Protein AF-A0A200QVC8-F1 (afdb_monomer_lite)

InterPro domains:
  IPR026057 Trichome birefringence-like, C-terminal domain [PF13839] (51-238)
  IPR029962 Trichome birefringence-like family [PTHR32285] (51-236)

Organism: Macleaya cordata (NCBI:txid56857)

Foldseek 3Di:
DDDDDDDPPPDDDDDDPDDPDDDDWDWDDDDDDDDDDDDWGWTDTPNDTHTDDLVVVLQVQFLFEAEEEAAVVSVVVLVVNVVSNCVVDPDNVQWDWPVNDDDDSPDQKTWIANRVRRYIRIYGHDQLQFDKAQAPPPDDPLQRIEGELQGGDPCLLVQFRGQEYEYEYDPCLDCVNAVVVNYFYDYPNDTDPPDHSVNSSVSSVVNVVVSCVVRYDPVRHHYYYDDDDDDDPDPPPPPPPDDDPDDPPPDPDDDDPDPPPPPDPPDDDD

Radius of gyration: 21.1 Å; chains: 1; bounding box: 51×52×63 Å

Secondary structure (DSSP, 8-state):
-PPPPPPTT-S--------SSS-----B------SSS----EEEETTEEEEP-HHHHHHHTTT-EEEEEESHHHHHHHHHHHHHHHTT-S-GGGEEETT-----TT-SEEEEEEGGGTEEEEEEE-TTSEEEEPPPTT--TT--EEEEEEEE-GGGGGTTT-SEEEEE--TT-SGGGTGGGTEEEEETTEEETT--HHHHHHHHHHHHHHHHHHHS-TTT-EEEEEPPPP---S--------S--S-TTSSSS-S----S-SSSS-----

pLDDT: mean 70.01, std 28.14, range [20.59, 98.06]

Sequence (270 aa):
MKVIYLDPTMKIARFSIVDFDVIKTVVEIMIISSGGGNRTVVIFQGGVWLRFNASELLERSRNGRIVFAGDSIGRNQWESLICMLAMAVSNQSTIYEENGNPITKHKGYLSIRFHDYNLTVEYYRVPFLVIVDRPPQNSSDQIRSTIRVDQLHWRSKQWSGADILIFNAGHWWNQDKTVKMGYYFQEGGVVNMTMNVMEAFWRSLQTWRSWVIQNTDPENSYIFFRSYSPVHFRQVKLDIKSPLWSVVHNCWRTDYCEFPQTRFLKQIPP

Structure (mmCIF, N/CA/C/O backbone):
data_AF-A0A200QVC8-F1
#
_entry.id   AF-A0A200QVC8-F1
#
loop_
_atom_site.group_PDB
_atom_site.id
_atom_site.type_symbol
_atom_site.label_atom_id
_atom_site.label_alt_id
_atom_site.label_comp_id
_atom_site.label_asym_id
_atom_site.label_entity_id
_atom_site.label_seq_id
_atom_site.pdbx_PDB_ins_code
_atom_site.Cartn_x
_atom_site.Cartn_y
_atom_site.Cartn_z
_atom_site.occupancy
_atom_site.B_iso_or_equiv
_atom_site.auth_seq_id
_atom_site.auth_comp_id
_atom_site.auth_asym_id
_atom_site.auth_atom_id
_atom_site.pdbx_PDB_model_num
ATOM 1 N N . MET A 1 1 ? -19.088 5.461 -12.711 1.00 30.78 1 MET A N 1
ATOM 2 C CA . MET A 1 1 ? -17.817 5.581 -11.960 1.00 30.78 1 MET A CA 1
ATOM 3 C C . MET A 1 1 ? -16.912 6.618 -12.630 1.00 30.78 1 MET A C 1
ATOM 5 O O . MET A 1 1 ? -16.345 6.344 -13.684 1.00 30.78 1 MET A O 1
ATOM 9 N N . LYS A 1 2 ? -16.836 7.840 -12.084 1.00 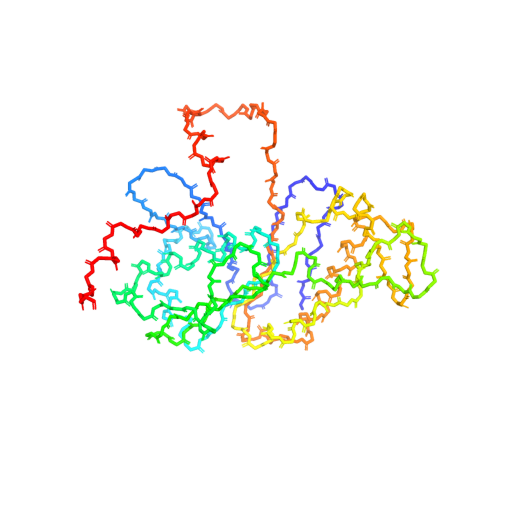20.59 2 LYS A N 1
ATOM 10 C CA . LYS A 1 2 ? -15.976 8.915 -12.610 1.00 20.59 2 LYS A CA 1
ATOM 11 C C . LYS A 1 2 ? -14.558 8.749 -12.066 1.00 20.59 2 LYS A C 1
ATOM 13 O O . LYS A 1 2 ? -14.351 8.752 -10.860 1.00 20.59 2 LYS A O 1
ATOM 18 N N . VAL A 1 3 ? -13.588 8.605 -12.964 1.00 25.64 3 VAL A N 1
ATOM 19 C CA . VAL A 1 3 ? -12.160 8.591 -12.632 1.00 25.64 3 VAL A CA 1
ATOM 20 C C . VAL A 1 3 ? -11.568 9.935 -13.012 1.00 25.64 3 VAL A C 1
ATOM 22 O O . VAL A 1 3 ? -11.663 10.356 -14.163 1.00 25.64 3 VAL A O 1
ATOM 25 N N . ILE A 1 4 ? -10.991 10.613 -12.026 1.00 26.12 4 ILE A N 1
ATOM 26 C CA . ILE A 1 4 ? -10.361 11.921 -12.184 1.00 26.12 4 ILE A CA 1
ATOM 27 C C . ILE A 1 4 ? -8.928 11.698 -12.669 1.00 26.12 4 ILE A C 1
ATOM 29 O O . ILE A 1 4 ? -8.159 10.975 -12.036 1.00 26.12 4 ILE A O 1
ATOM 33 N N . TYR A 1 5 ? -8.578 12.317 -13.793 1.00 26.77 5 TYR A N 1
ATOM 34 C CA . TYR A 1 5 ? -7.212 12.382 -14.306 1.00 26.77 5 TYR A CA 1
ATOM 35 C C . TYR A 1 5 ? -6.498 13.610 -13.726 1.00 26.77 5 TYR A C 1
ATOM 37 O O . TYR A 1 5 ? -7.096 14.679 -13.618 1.00 26.77 5 TYR A O 1
ATOM 45 N N . LEU A 1 6 ? -5.221 13.456 -13.365 1.00 30.12 6 LEU A N 1
ATOM 46 C CA . LEU A 1 6 ? -4.338 14.567 -13.006 1.00 30.12 6 LEU A CA 1
ATOM 47 C C . LEU A 1 6 ? -3.613 15.114 -14.243 1.00 30.12 6 LEU A C 1
ATOM 49 O O . LEU A 1 6 ? -3.198 14.360 -15.123 1.00 30.12 6 LEU A O 1
ATOM 53 N N . ASP A 1 7 ? -3.455 16.435 -14.237 1.00 26.41 7 ASP A N 1
ATOM 54 C CA . ASP A 1 7 ? -2.688 17.274 -15.160 1.00 26.41 7 ASP A CA 1
ATOM 55 C C . ASP A 1 7 ? -1.202 16.839 -15.252 1.00 26.41 7 ASP A C 1
ATOM 57 O O . ASP A 1 7 ? -0.559 16.636 -14.213 1.00 26.41 7 ASP A O 1
ATOM 61 N N . PRO A 1 8 ? -0.624 16.725 -16.466 1.00 29.83 8 PRO A N 1
ATOM 62 C CA . PRO A 1 8 ? 0.770 16.331 -16.688 1.00 29.83 8 PRO A CA 1
ATOM 63 C C . PRO A 1 8 ? 1.844 17.307 -16.159 1.00 29.83 8 PRO A C 1
ATOM 65 O O . PRO A 1 8 ? 3.030 17.009 -16.279 1.00 29.83 8 PRO A O 1
ATOM 68 N N . THR A 1 9 ? 1.493 18.448 -15.553 1.00 29.73 9 THR A N 1
ATOM 69 C CA . THR A 1 9 ? 2.469 19.481 -15.143 1.00 29.73 9 THR A CA 1
ATOM 70 C C . THR A 1 9 ? 2.774 19.576 -13.638 1.00 29.73 9 THR A C 1
ATOM 72 O O . THR A 1 9 ? 3.598 20.402 -13.240 1.00 29.73 9 THR A O 1
ATOM 75 N N . MET A 1 10 ? 2.201 18.710 -12.784 1.00 32.41 10 MET A N 1
ATOM 76 C CA . MET A 1 10 ? 2.520 18.596 -11.338 1.00 32.41 10 MET A CA 1
ATOM 77 C C . MET A 1 10 ? 2.563 19.929 -10.549 1.00 32.41 10 MET A C 1
ATOM 79 O O . MET A 1 10 ? 3.315 20.069 -9.581 1.00 32.41 10 MET A O 1
ATOM 83 N N . LYS A 1 11 ? 1.740 20.922 -10.899 1.00 26.86 11 LYS A N 1
ATOM 84 C CA . LYS A 1 11 ? 1.596 22.159 -10.117 1.00 26.86 11 LYS A CA 1
ATOM 85 C C . LYS A 1 11 ? 0.151 22.278 -9.640 1.00 26.86 11 LYS A C 1
ATOM 87 O O . LYS A 1 11 ? -0.703 22.738 -10.376 1.00 26.86 11 LYS A O 1
ATOM 92 N N . ILE A 1 12 ? -0.073 21.892 -8.379 1.00 25.11 12 ILE A N 1
ATOM 93 C CA . ILE A 1 12 ? -1.356 21.892 -7.644 1.00 25.11 12 ILE A CA 1
ATOM 94 C C . ILE A 1 12 ? -2.229 20.663 -7.953 1.00 25.11 12 ILE A C 1
ATOM 96 O O . ILE A 1 12 ? -2.851 20.558 -9.001 1.00 25.11 12 ILE A O 1
ATOM 100 N N . ALA A 1 13 ? -2.325 19.744 -6.987 1.00 25.91 13 ALA A N 1
ATOM 101 C CA . ALA A 1 13 ? -3.307 18.665 -7.006 1.00 25.91 13 ALA A CA 1
ATOM 102 C C . ALA A 1 13 ? -4.489 19.056 -6.107 1.00 25.91 13 ALA A C 1
ATOM 104 O O . ALA A 1 13 ? -4.372 19.050 -4.882 1.00 25.91 13 ALA A O 1
ATOM 105 N N . ARG A 1 14 ? -5.617 19.428 -6.720 1.00 24.17 14 ARG A N 1
ATOM 106 C CA . ARG A 1 14 ? -6.930 19.404 -6.065 1.00 24.17 14 ARG A CA 1
ATOM 107 C C . ARG A 1 14 ? -7.570 18.052 -6.364 1.00 24.17 14 ARG A C 1
ATOM 109 O O . ARG A 1 14 ? -7.571 17.630 -7.517 1.00 24.17 14 ARG A O 1
ATOM 116 N N . PHE A 1 15 ? -8.117 17.396 -5.348 1.00 30.14 15 PHE A N 1
ATOM 117 C CA . PHE A 1 15 ? -8.932 16.196 -5.520 1.00 30.14 15 PHE A CA 1
ATOM 118 C C . PHE A 1 15 ? -10.357 16.540 -5.111 1.00 30.14 15 PHE A C 1
ATOM 120 O O . PHE A 1 15 ? -10.577 17.022 -4.008 1.00 30.14 15 PHE A O 1
ATOM 127 N N . SER A 1 16 ? -11.315 16.308 -6.001 1.00 23.30 16 SER A N 1
ATOM 128 C CA . SER A 1 16 ? -12.740 16.422 -5.700 1.00 23.30 16 SER A CA 1
ATOM 129 C C . SER A 1 16 ? -13.445 15.249 -6.355 1.00 23.30 16 SER A C 1
ATOM 131 O O . SER A 1 16 ? -13.579 15.230 -7.574 1.00 23.30 16 SER A O 1
ATOM 133 N N . ILE A 1 17 ? -13.890 14.270 -5.569 1.00 25.72 17 ILE A N 1
ATOM 134 C CA . ILE A 1 17 ? -14.847 13.271 -6.053 1.00 25.72 17 ILE A CA 1
ATOM 135 C C . ILE A 1 17 ? -16.210 13.964 -6.055 1.00 25.72 17 ILE A C 1
ATOM 137 O O . ILE A 1 17 ? -16.779 14.198 -4.996 1.00 25.72 17 ILE A O 1
ATOM 141 N N . VAL A 1 18 ? -16.704 14.345 -7.233 1.00 22.61 18 VAL A N 1
ATOM 142 C CA . VAL A 1 18 ? -18.089 14.801 -7.410 1.00 22.61 18 VAL A CA 1
ATOM 143 C C . VAL A 1 18 ? -18.841 13.704 -8.149 1.00 22.61 18 VAL A C 1
ATOM 145 O O . VAL A 1 18 ? -18.648 13.528 -9.358 1.00 22.61 18 VAL A O 1
ATOM 148 N N . ASP A 1 19 ? -19.691 12.973 -7.430 1.00 23.94 19 ASP A N 1
ATOM 149 C CA . ASP A 1 19 ? -20.756 12.213 -8.073 1.00 23.94 19 ASP A CA 1
ATOM 150 C C . ASP A 1 19 ? -21.936 13.156 -8.342 1.00 23.94 19 ASP A C 1
ATOM 152 O O . ASP A 1 19 ? -22.368 13.895 -7.458 1.00 23.94 19 ASP A O 1
ATOM 156 N N . PHE A 1 20 ? -22.401 13.178 -9.591 1.00 28.89 20 PHE A N 1
ATOM 157 C CA . PHE A 1 20 ? -23.649 13.845 -9.964 1.00 28.89 20 PHE A CA 1
ATOM 158 C C . PHE A 1 20 ? -24.661 12.721 -10.098 1.00 28.89 20 PHE A C 1
ATOM 160 O O . PHE A 1 20 ? -24.754 12.120 -11.161 1.00 28.89 20 PHE A O 1
ATOM 167 N N . ASP A 1 21 ? -25.250 12.369 -8.961 1.00 26.77 21 ASP A N 1
ATOM 168 C CA . ASP A 1 21 ? -26.649 11.995 -8.753 1.00 26.77 21 ASP A CA 1
ATOM 169 C C . ASP A 1 21 ? -26.741 11.118 -7.498 1.00 26.77 21 ASP A C 1
ATOM 171 O O . ASP A 1 21 ? -26.142 10.054 -7.398 1.00 26.77 21 ASP A O 1
ATOM 175 N N . VAL A 1 22 ? -27.536 11.607 -6.543 1.00 27.16 22 VAL A N 1
ATOM 176 C CA . VAL A 1 22 ? -27.836 11.047 -5.215 1.00 27.16 22 VAL A CA 1
ATOM 177 C C . VAL A 1 22 ? -26.803 11.348 -4.113 1.00 27.16 22 VAL A C 1
ATOM 179 O O . VAL A 1 22 ? -25.663 10.902 -4.080 1.00 27.16 22 VAL A O 1
ATOM 182 N N . ILE A 1 23 ? -27.277 12.142 -3.153 1.00 31.47 23 ILE A N 1
ATOM 183 C CA . ILE A 1 23 ? -26.632 12.574 -1.912 1.00 31.47 23 ILE A CA 1
ATOM 184 C C . ILE A 1 23 ? -26.069 11.370 -1.136 1.00 31.47 23 ILE A C 1
ATOM 186 O O . ILE A 1 23 ? -26.851 10.587 -0.602 1.00 31.47 23 ILE A O 1
ATOM 190 N N . LYS A 1 24 ? -24.737 11.271 -0.999 1.00 25.89 24 LYS A N 1
ATOM 191 C CA . LYS A 1 24 ? -24.028 10.734 0.185 1.00 25.89 24 LYS A CA 1
ATOM 192 C C . LYS A 1 24 ? -22.525 11.066 0.118 1.00 25.89 24 LYS A C 1
ATOM 194 O O . LYS A 1 24 ? -21.721 10.350 -0.453 1.00 25.89 24 LYS A O 1
ATOM 199 N N . THR A 1 25 ? -22.197 12.200 0.732 1.00 28.94 25 THR A N 1
ATOM 200 C CA . THR A 1 25 ? -20.920 12.554 1.375 1.00 28.94 25 THR A CA 1
ATOM 201 C C . THR A 1 25 ? -19.610 12.294 0.616 1.00 28.94 25 THR A C 1
ATOM 203 O O . THR A 1 25 ? -19.008 11.228 0.704 1.00 28.94 25 THR A O 1
ATOM 206 N N . VAL A 1 26 ? -19.063 13.365 0.036 1.00 31.44 26 VAL A N 1
ATOM 207 C CA . VAL A 1 26 ? -17.625 13.488 -0.242 1.00 31.44 26 VAL A CA 1
ATOM 208 C C . VAL A 1 26 ? -16.882 13.471 1.099 1.00 31.44 26 VAL A C 1
ATOM 210 O O . VAL A 1 26 ? -16.976 14.430 1.866 1.00 31.44 26 VAL A O 1
ATOM 213 N N . VAL A 1 27 ? -16.185 12.378 1.419 1.00 30.89 27 VAL A N 1
ATOM 214 C CA . VAL A 1 27 ? -15.276 12.336 2.573 1.00 30.89 27 VAL A CA 1
ATOM 215 C C . VAL A 1 27 ? -13.870 12.680 2.081 1.00 30.89 27 VAL A C 1
ATOM 217 O O . VAL A 1 27 ? -13.176 11.845 1.503 1.00 30.89 27 VAL A O 1
ATOM 220 N N . GLU A 1 28 ? -13.443 13.923 2.297 1.00 35.97 28 GLU A N 1
ATOM 221 C CA . GLU A 1 28 ? -12.039 14.310 2.155 1.00 35.97 28 GLU A CA 1
ATOM 222 C C . GLU A 1 28 ? -11.288 13.884 3.430 1.00 35.97 28 GLU A C 1
ATOM 224 O O . GLU A 1 28 ? -11.420 14.497 4.490 1.00 35.97 28 GLU A O 1
ATOM 229 N N . ILE A 1 29 ? -10.498 12.805 3.358 1.00 33.31 29 ILE A N 1
ATOM 230 C CA . ILE A 1 29 ? -9.675 12.346 4.491 1.00 33.31 29 ILE A CA 1
ATOM 231 C C . ILE A 1 29 ? -8.208 12.717 4.260 1.00 33.31 29 ILE A C 1
ATOM 233 O O . ILE A 1 29 ? -7.550 12.135 3.400 1.00 33.31 29 ILE A O 1
ATOM 237 N N . MET A 1 30 ? -7.690 13.645 5.077 1.00 33.34 30 MET A N 1
ATOM 238 C CA . MET A 1 30 ? -6.521 13.462 5.965 1.00 33.34 30 MET A CA 1
ATOM 239 C C . MET A 1 30 ? -5.794 14.790 6.252 1.00 33.34 30 MET A C 1
ATOM 241 O O . MET A 1 30 ? -5.168 15.342 5.351 1.00 33.34 30 MET A O 1
ATOM 245 N N . ILE A 1 31 ? -5.730 15.223 7.523 1.00 31.64 31 ILE A N 1
ATOM 246 C CA . ILE A 1 31 ? -4.666 16.125 8.015 1.00 31.64 31 ILE A CA 1
ATOM 247 C C . ILE A 1 31 ? -4.206 15.719 9.434 1.00 31.64 31 ILE A C 1
ATOM 249 O O . ILE A 1 31 ? -5.015 15.610 10.352 1.00 31.64 31 ILE A O 1
ATOM 253 N N . ILE A 1 32 ? -2.888 15.545 9.613 1.00 31.66 32 ILE A N 1
ATOM 254 C CA . ILE A 1 32 ? -2.133 15.411 10.885 1.00 31.66 32 ILE A CA 1
ATOM 255 C C . ILE A 1 32 ? -0.800 16.159 10.638 1.00 31.66 32 ILE A C 1
ATOM 257 O O . ILE A 1 32 ? -0.204 15.912 9.595 1.00 31.66 32 ILE A O 1
ATOM 261 N N . SER A 1 33 ? -0.217 17.073 11.433 1.00 26.84 33 SER A N 1
ATOM 262 C CA . SER A 1 33 ? -0.308 17.584 12.822 1.00 26.84 33 SER A CA 1
ATOM 263 C C . SER A 1 33 ? 0.436 18.952 12.881 1.00 26.84 33 SER A C 1
ATOM 265 O O . SER A 1 33 ? 1.216 19.218 11.968 1.00 26.84 33 SER A O 1
ATOM 267 N N . SER A 1 34 ? 0.286 19.785 13.935 1.00 28.36 34 SER A N 1
ATOM 268 C CA . SER A 1 34 ? 1.427 20.231 14.791 1.00 28.36 34 SER A CA 1
ATOM 269 C C . SER A 1 34 ? 1.071 21.324 15.820 1.00 28.36 34 SER A C 1
ATOM 271 O O . SER A 1 34 ? 0.514 22.358 15.464 1.00 28.36 34 SER A O 1
ATOM 273 N N . GLY A 1 35 ? 1.535 21.128 17.067 1.00 28.45 35 GLY A N 1
ATOM 274 C CA . GLY A 1 35 ? 2.026 22.215 17.928 1.00 28.45 35 GLY A CA 1
ATOM 275 C C . GLY A 1 35 ? 1.199 22.576 19.166 1.00 28.45 35 GLY A C 1
ATOM 276 O O . GLY A 1 35 ? 0.450 23.541 19.137 1.00 28.45 35 GLY A O 1
ATOM 277 N N . GLY A 1 36 ? 1.431 21.877 20.286 1.00 28.77 36 GLY A N 1
ATOM 278 C CA . GLY A 1 36 ? 1.067 22.354 21.630 1.00 28.77 36 GLY A CA 1
ATOM 279 C C . GLY A 1 36 ? -0.019 21.544 22.337 1.00 28.77 36 GLY A C 1
ATOM 280 O O . GLY A 1 36 ? -1.199 21.784 22.130 1.00 28.77 36 GLY A O 1
ATOM 281 N N . GLY A 1 37 ? 0.394 20.620 23.212 1.00 29.86 37 GLY A N 1
ATOM 282 C CA . GLY A 1 37 ? -0.358 20.133 24.385 1.00 29.86 37 GLY A CA 1
ATOM 283 C C . GLY A 1 37 ? -1.661 19.343 24.187 1.00 29.86 37 GLY A C 1
ATOM 284 O O . GLY A 1 37 ? -1.886 18.402 24.936 1.00 29.86 37 GLY A O 1
ATOM 285 N N . ASN A 1 38 ? -2.482 19.648 23.181 1.00 29.86 38 ASN A N 1
ATOM 286 C CA . ASN A 1 38 ? -3.780 19.026 22.925 1.00 29.86 38 ASN A CA 1
ATOM 287 C C . ASN A 1 38 ? -3.850 18.521 21.479 1.00 29.86 38 ASN A C 1
ATOM 289 O O . ASN A 1 38 ? -3.963 19.291 20.526 1.00 29.86 38 ASN A O 1
ATOM 293 N N . ARG A 1 39 ? -3.788 17.197 21.307 1.00 36.09 39 ARG A N 1
ATOM 294 C CA . ARG A 1 39 ? -3.876 16.541 19.996 1.00 36.09 39 ARG A CA 1
ATOM 295 C C . ARG A 1 39 ? -5.338 16.497 19.547 1.00 36.09 39 ARG A C 1
ATOM 297 O O . ARG A 1 39 ? -6.078 15.613 19.957 1.00 36.09 39 ARG A O 1
ATOM 304 N N . THR A 1 40 ? -5.747 17.440 18.701 1.00 32.97 40 THR A N 1
ATOM 305 C CA . THR A 1 40 ? -7.025 17.364 17.976 1.00 32.97 40 THR A CA 1
ATOM 306 C C . THR A 1 40 ? -6.730 17.009 16.527 1.00 32.97 40 THR A C 1
ATOM 308 O O . THR A 1 40 ? -6.003 17.730 15.849 1.00 32.97 40 THR A O 1
ATOM 311 N N . VAL A 1 41 ? -7.271 15.889 16.059 1.00 40.84 41 VAL A N 1
ATOM 312 C CA . VAL A 1 41 ? -7.248 15.515 14.639 1.00 40.84 41 VAL A CA 1
ATOM 313 C C . VAL A 1 41 ? -8.558 16.015 14.039 1.00 40.84 41 VAL A C 1
ATOM 315 O O . VAL A 1 41 ? -9.572 16.037 14.734 1.00 40.84 41 VAL A O 1
ATOM 318 N N . VAL A 1 42 ? -8.546 16.512 12.805 1.00 38.00 42 VAL A N 1
ATOM 319 C CA . VAL A 1 42 ? -9.714 17.171 12.209 1.00 38.00 42 VAL A CA 1
ATOM 320 C C . VAL A 1 42 ? -9.955 16.610 10.808 1.00 38.00 42 VAL A C 1
ATOM 322 O O . VAL A 1 42 ? -9.026 16.532 10.007 1.00 38.00 42 VAL A O 1
ATOM 325 N N . ILE A 1 43 ? -11.190 16.195 10.528 1.00 45.44 43 ILE A N 1
ATOM 326 C CA . ILE A 1 43 ? -11.660 15.693 9.231 1.00 45.44 43 ILE A CA 1
ATOM 327 C C . ILE A 1 43 ? -12.463 16.808 8.561 1.00 45.44 43 ILE A C 1
ATOM 329 O O . ILE A 1 43 ? -13.290 17.446 9.212 1.00 45.44 43 ILE A O 1
ATOM 333 N N . PHE A 1 44 ? -12.225 17.057 7.275 1.00 37.91 44 PHE A N 1
ATOM 334 C CA . PHE A 1 44 ? -12.987 18.045 6.520 1.00 37.91 44 PHE A CA 1
ATOM 335 C C . PHE A 1 44 ? -14.130 17.352 5.779 1.00 37.91 44 PHE A C 1
ATOM 337 O O . PHE A 1 44 ? -13.909 16.462 4.961 1.00 37.91 44 PHE A O 1
ATOM 344 N N . GLN A 1 45 ? -15.365 17.746 6.079 1.00 41.69 45 GLN A N 1
ATOM 345 C CA . GLN A 1 45 ? -16.549 17.209 5.416 1.00 41.69 45 GLN A CA 1
ATOM 346 C C . GLN A 1 45 ? -17.504 18.363 5.105 1.00 41.69 45 GLN A C 1
ATOM 348 O O . GLN A 1 45 ? -18.049 18.991 6.010 1.00 41.69 45 GLN A O 1
ATOM 353 N N . GLY A 1 46 ? -17.681 18.679 3.818 1.00 42.31 46 GLY A N 1
ATOM 354 C CA . GLY A 1 46 ? -18.663 19.672 3.362 1.00 42.31 46 GLY A CA 1
ATOM 355 C C . GLY A 1 46 ? -18.469 21.093 3.910 1.00 42.31 46 GLY A C 1
ATOM 356 O O . GLY A 1 46 ? -19.453 21.762 4.202 1.00 42.31 46 GLY A O 1
ATOM 357 N N . GLY A 1 47 ? -17.225 21.555 4.091 1.00 48.22 47 GLY A N 1
ATOM 358 C CA . GLY A 1 47 ? -16.954 22.891 4.646 1.00 48.22 47 GLY A CA 1
ATOM 359 C C . GLY A 1 47 ? -16.826 22.938 6.170 1.00 48.22 47 GLY A C 1
ATOM 360 O O . GLY A 1 47 ? -16.494 23.990 6.714 1.00 48.22 47 GLY A O 1
ATOM 361 N N . VAL A 1 48 ? -17.057 21.816 6.862 1.00 46.84 48 VAL A N 1
ATOM 362 C CA . VAL A 1 48 ? -16.998 21.725 8.323 1.00 46.84 48 VAL A CA 1
ATOM 363 C C . VAL A 1 48 ? -15.784 20.911 8.760 1.00 46.84 48 VAL A C 1
ATOM 365 O O . VAL A 1 48 ? -15.534 19.802 8.288 1.00 46.84 48 VAL A O 1
ATOM 368 N N . TRP A 1 49 ? -15.044 21.482 9.704 1.00 53.66 49 TRP A N 1
ATOM 369 C CA . TRP A 1 49 ? -13.952 20.841 10.424 1.00 53.66 49 TRP A CA 1
ATOM 370 C C . TRP A 1 49 ? -14.524 19.979 11.554 1.00 53.66 49 TRP A C 1
ATOM 372 O O . TRP A 1 49 ? -14.827 20.474 12.640 1.00 53.66 49 TRP A O 1
ATOM 382 N N . LEU A 1 50 ? -14.692 18.684 11.304 1.00 56.62 50 LEU A N 1
ATOM 383 C CA . LEU A 1 50 ? -15.126 17.727 12.316 1.00 56.62 50 LEU A CA 1
ATOM 384 C C . LEU A 1 50 ? -13.932 17.303 13.164 1.00 56.62 50 LEU A C 1
ATOM 386 O O . LEU A 1 50 ? -12.897 16.907 12.634 1.00 56.62 50 LEU A O 1
ATOM 390 N N . ARG A 1 51 ? -14.069 17.344 14.491 1.00 65.25 51 ARG A N 1
ATOM 391 C CA . ARG A 1 51 ? -13.071 16.728 15.369 1.00 65.25 51 ARG A CA 1
ATOM 392 C C . ARG A 1 51 ? -13.094 15.218 15.159 1.00 65.25 51 ARG A C 1
ATOM 394 O O . ARG A 1 51 ? -14.143 14.587 15.223 1.00 65.25 51 ARG A O 1
ATOM 401 N N . PHE A 1 52 ? -11.924 14.654 14.932 1.00 74.62 52 PHE A N 1
ATOM 402 C CA . PHE A 1 52 ? -11.699 13.225 14.900 1.00 74.62 52 PHE A CA 1
ATOM 403 C C . PHE A 1 52 ? -12.047 12.611 16.249 1.00 74.62 52 PHE A C 1
ATOM 405 O O . PHE A 1 52 ? -11.626 13.099 17.301 1.00 74.62 52 PHE A O 1
ATOM 412 N N . ASN A 1 53 ? -12.775 11.506 16.189 1.00 77.56 53 ASN A N 1
ATOM 413 C CA . ASN A 1 53 ? -13.130 10.705 17.340 1.00 77.56 53 ASN A CA 1
ATOM 414 C C . ASN A 1 53 ? -12.668 9.267 17.074 1.00 77.56 53 ASN A C 1
ATOM 416 O O . ASN A 1 53 ? -13.210 8.585 16.206 1.00 77.56 53 ASN A O 1
ATOM 420 N N . ALA A 1 54 ? -11.635 8.836 17.799 1.00 81.06 54 ALA A N 1
ATOM 421 C CA . ALA A 1 54 ? -11.056 7.504 17.650 1.00 81.06 54 ALA A CA 1
ATOM 422 C C . ALA A 1 54 ? -12.041 6.396 18.048 1.00 81.06 54 ALA A C 1
ATOM 424 O O . ALA A 1 54 ? -12.125 5.397 17.342 1.00 81.06 54 ALA A O 1
ATOM 425 N N . SER A 1 55 ? -12.812 6.588 19.125 1.00 85.81 55 SER A N 1
ATOM 426 C CA . SER A 1 55 ? -13.831 5.628 19.567 1.00 85.81 55 SER A CA 1
ATOM 427 C C . SER A 1 55 ? -14.917 5.447 18.510 1.00 85.81 55 SER A C 1
ATOM 429 O O . SER A 1 55 ? -15.280 4.322 18.189 1.00 85.81 55 SER A O 1
ATOM 431 N N . GLU A 1 56 ? -15.375 6.545 17.905 1.00 82.12 56 GLU A N 1
ATOM 432 C CA . GLU A 1 56 ? -16.361 6.495 16.819 1.00 82.12 56 GLU A CA 1
ATOM 433 C C . GLU A 1 56 ? -15.821 5.739 15.598 1.00 82.12 56 GLU A C 1
ATOM 435 O O . GLU A 1 56 ? -16.523 4.919 15.012 1.00 82.12 56 GLU A O 1
ATOM 440 N N . LEU A 1 57 ? -14.566 5.992 15.208 1.00 81.50 57 LEU A N 1
ATOM 441 C CA . LEU A 1 57 ? -13.956 5.290 14.080 1.00 81.50 57 LEU A CA 1
ATOM 442 C C . LEU A 1 57 ? -13.772 3.793 14.371 1.00 81.50 57 LEU A C 1
ATOM 444 O O . LEU A 1 57 ? -14.014 2.977 13.484 1.00 81.50 57 LEU A O 1
ATOM 448 N N . LEU A 1 58 ? -13.376 3.434 15.596 1.00 84.69 58 LEU A N 1
ATOM 449 C CA . LEU A 1 58 ? -13.272 2.042 16.036 1.00 84.69 58 LEU A CA 1
ATOM 450 C C . LEU A 1 58 ? -14.627 1.326 15.972 1.00 84.69 58 LEU A C 1
ATOM 452 O O . LEU A 1 58 ? -14.703 0.241 15.402 1.00 84.69 58 LEU A O 1
ATOM 456 N N . GLU A 1 59 ? -15.694 1.939 16.491 1.00 86.38 59 GLU A N 1
ATOM 457 C CA . GLU A 1 59 ? -17.042 1.354 16.459 1.00 86.38 59 GLU A CA 1
ATOM 458 C C . GLU A 1 59 ? -17.586 1.212 15.037 1.00 86.38 59 GLU A C 1
ATOM 460 O O . GLU A 1 59 ? -18.117 0.164 14.676 1.00 86.38 59 GLU A O 1
ATOM 465 N N . ARG A 1 60 ? -17.399 2.225 14.185 1.00 81.31 60 ARG A N 1
ATOM 466 C CA . ARG A 1 60 ? -17.821 2.157 12.776 1.00 81.31 60 ARG A CA 1
ATOM 467 C C . ARG A 1 60 ? -17.060 1.118 11.963 1.00 81.31 60 ARG A C 1
ATOM 469 O O . ARG A 1 60 ? -17.594 0.631 10.976 1.00 81.31 60 ARG A O 1
ATOM 476 N N . SER A 1 61 ? -15.829 0.811 12.360 1.00 84.50 61 SER A N 1
ATOM 477 C CA . SER A 1 61 ? -14.969 -0.163 11.677 1.00 84.50 61 SER A CA 1
ATOM 478 C C . SER A 1 61 ? -15.000 -1.541 12.351 1.00 84.50 61 SER A C 1
ATOM 480 O O . SER A 1 61 ? -14.167 -2.397 12.056 1.00 84.50 61 SER A O 1
ATOM 482 N N . ARG A 1 62 ? -15.925 -1.762 13.293 1.00 90.38 62 ARG A N 1
ATOM 483 C CA . ARG A 1 62 ? -16.062 -3.022 14.026 1.00 90.38 62 ARG A CA 1
ATOM 484 C C . ARG A 1 62 ? -16.331 -4.180 13.065 1.00 90.38 62 ARG A C 1
ATOM 486 O O . ARG A 1 62 ? -17.118 -4.047 12.135 1.00 90.38 62 ARG A O 1
ATOM 493 N N . ASN A 1 63 ? -15.710 -5.330 13.330 1.00 93.81 63 ASN A N 1
ATOM 494 C CA . ASN A 1 63 ? -15.742 -6.523 12.469 1.00 93.81 63 ASN A CA 1
ATOM 495 C C . ASN A 1 63 ? -15.185 -6.306 11.050 1.00 93.81 63 ASN A C 1
ATOM 497 O O . ASN A 1 63 ? -15.409 -7.151 10.185 1.00 93.81 63 ASN A O 1
ATOM 501 N N . GLY A 1 64 ? -14.482 -5.197 10.815 1.00 91.75 64 GLY A N 1
ATOM 502 C CA . GLY A 1 64 ? -13.969 -4.827 9.505 1.00 91.75 64 GLY A CA 1
ATOM 503 C C . GLY A 1 64 ? -12.452 -4.939 9.375 1.00 91.75 64 GLY A C 1
ATOM 504 O O . GLY A 1 64 ? -11.722 -5.335 10.292 1.00 91.75 64 GLY A O 1
ATOM 505 N N . ARG A 1 65 ? -11.971 -4.553 8.196 1.00 95.12 65 ARG A N 1
ATOM 506 C CA . ARG A 1 65 ? -10.564 -4.523 7.803 1.00 95.12 65 ARG A CA 1
ATOM 507 C C . ARG A 1 65 ? -10.236 -3.192 7.135 1.00 95.12 65 ARG A C 1
ATOM 509 O O . ARG A 1 65 ? -10.869 -2.786 6.160 1.00 95.12 65 ARG A O 1
ATOM 516 N N . ILE A 1 66 ? -9.184 -2.542 7.621 1.00 93.56 66 ILE A N 1
ATOM 517 C CA . ILE A 1 66 ? -8.601 -1.342 7.015 1.00 93.56 66 ILE A CA 1
ATOM 518 C C . ILE A 1 66 ? -7.242 -1.720 6.435 1.00 93.56 66 ILE A C 1
ATOM 520 O O . ILE A 1 66 ? -6.325 -2.076 7.170 1.00 93.56 66 ILE A O 1
ATOM 524 N N . VAL A 1 67 ? -7.083 -1.614 5.120 1.00 96.50 67 VAL A N 1
ATOM 525 C CA . VAL A 1 67 ? -5.886 -2.058 4.401 1.00 96.50 67 VAL A CA 1
ATOM 526 C C . VAL A 1 67 ? -5.137 -0.871 3.810 1.00 96.50 67 VAL A C 1
ATOM 528 O O . VAL A 1 67 ? -5.663 -0.125 2.989 1.00 96.50 67 VAL A O 1
ATOM 531 N N . PHE A 1 68 ? -3.861 -0.743 4.168 1.00 95.56 68 PHE A N 1
ATOM 532 C CA . PHE A 1 68 ? -2.908 0.160 3.534 1.00 95.56 68 PHE A CA 1
ATOM 533 C C . PHE A 1 68 ? -2.001 -0.624 2.590 1.00 95.56 68 PHE A C 1
ATOM 535 O O . PHE A 1 68 ? -1.370 -1.600 2.996 1.00 95.56 68 PHE A O 1
ATOM 542 N N . ALA A 1 69 ? -1.863 -0.173 1.347 1.00 97.00 69 ALA A N 1
ATOM 543 C CA . ALA A 1 69 ? -0.967 -0.780 0.369 1.00 97.00 69 ALA A CA 1
ATOM 544 C C . ALA A 1 69 ? -0.138 0.295 -0.336 1.00 97.00 69 ALA A C 1
ATOM 546 O O . ALA A 1 69 ? -0.671 1.158 -1.034 1.00 97.00 69 ALA A O 1
ATOM 547 N N . GLY A 1 70 ? 1.183 0.243 -0.163 1.00 94.62 70 GLY A N 1
ATOM 548 C CA . GLY A 1 70 ? 2.060 1.192 -0.838 1.00 94.62 70 GLY A CA 1
ATOM 549 C C . GLY A 1 70 ? 3.480 1.262 -0.300 1.00 94.62 70 GLY A C 1
ATOM 550 O O . GLY A 1 70 ? 4.054 0.273 0.164 1.00 94.62 70 GLY A O 1
ATOM 551 N N . ASP A 1 71 ? 4.080 2.445 -0.411 1.00 91.19 71 ASP A N 1
ATOM 552 C CA . ASP A 1 71 ? 5.466 2.701 -0.018 1.00 91.19 71 ASP A CA 1
ATOM 553 C C . ASP A 1 71 ? 5.615 3.063 1.478 1.00 91.19 71 ASP A C 1
ATOM 555 O O . ASP A 1 71 ? 4.714 2.876 2.300 1.00 91.19 71 ASP A O 1
ATOM 559 N N . SER A 1 72 ? 6.799 3.548 1.861 1.00 89.00 72 SER A N 1
ATOM 560 C CA . SER A 1 72 ? 7.112 3.930 3.242 1.00 89.00 72 SER A CA 1
ATOM 561 C C . SER A 1 72 ? 6.299 5.117 3.758 1.00 89.00 72 SER A C 1
ATOM 563 O O . SER A 1 72 ? 6.251 5.329 4.962 1.00 89.00 72 SER A O 1
ATOM 565 N N . ILE A 1 73 ? 5.674 5.918 2.895 1.00 85.88 73 ILE A N 1
ATOM 566 C CA . ILE A 1 73 ? 4.835 7.019 3.367 1.00 85.88 73 ILE A CA 1
ATOM 567 C C . ILE A 1 73 ? 3.443 6.518 3.757 1.00 85.88 73 ILE A C 1
ATOM 569 O O . ILE A 1 73 ? 2.903 6.969 4.766 1.00 85.88 73 ILE A O 1
ATOM 573 N N . GLY A 1 74 ? 2.896 5.534 3.034 1.00 85.62 74 GLY A N 1
ATOM 574 C CA . GLY A 1 74 ? 1.690 4.823 3.470 1.00 85.62 74 GLY A CA 1
ATOM 575 C C . GLY A 1 74 ? 1.912 4.090 4.787 1.00 85.62 74 GLY A C 1
ATOM 576 O O . GLY A 1 74 ? 1.035 4.091 5.645 1.00 85.62 74 GLY A O 1
ATOM 577 N N . ARG A 1 75 ? 3.126 3.563 5.004 1.00 88.00 75 ARG A N 1
ATOM 578 C CA . ARG A 1 75 ? 3.525 3.004 6.301 1.00 88.00 75 ARG A CA 1
ATOM 579 C C . ARG A 1 75 ? 3.371 4.018 7.433 1.00 88.00 75 ARG A C 1
ATOM 581 O O . ARG A 1 75 ? 2.759 3.695 8.441 1.00 88.00 75 ARG A O 1
ATOM 588 N N . ASN A 1 76 ? 3.881 5.236 7.258 1.00 84.56 76 ASN A N 1
ATOM 589 C CA . ASN A 1 76 ? 3.774 6.280 8.281 1.00 84.56 76 ASN A CA 1
ATOM 590 C C . ASN A 1 76 ? 2.311 6.643 8.580 1.00 84.56 76 ASN A C 1
ATOM 592 O O . ASN A 1 76 ? 1.958 6.886 9.731 1.00 84.56 76 ASN A O 1
ATOM 596 N N . GLN A 1 77 ? 1.450 6.672 7.557 1.00 82.69 77 GLN A N 1
ATOM 597 C CA . GLN A 1 77 ? 0.016 6.919 7.746 1.00 82.69 77 GLN A CA 1
ATOM 598 C C . GLN A 1 77 ? -0.664 5.782 8.512 1.00 82.69 77 GLN A C 1
ATOM 600 O O . GLN A 1 77 ? -1.433 6.050 9.431 1.00 82.69 77 GLN A O 1
ATOM 605 N N . TRP A 1 78 ? -0.336 4.534 8.176 1.00 89.94 78 TRP A N 1
ATOM 606 C CA . TRP A 1 78 ? -0.793 3.348 8.898 1.00 89.94 78 TRP A CA 1
ATOM 607 C C . TRP A 1 78 ? -0.360 3.383 10.373 1.00 89.94 78 TRP A C 1
ATOM 609 O O . TRP A 1 78 ? -1.197 3.211 11.256 1.00 89.94 78 TRP A O 1
ATOM 619 N N . GLU A 1 79 ? 0.912 3.698 10.658 1.00 83.94 79 GLU A N 1
ATOM 620 C CA . GLU A 1 79 ? 1.434 3.803 12.034 1.00 83.94 79 GLU A CA 1
ATOM 621 C C . GLU A 1 79 ? 0.717 4.913 12.805 1.00 83.94 79 GLU A C 1
ATOM 623 O O . GLU A 1 79 ? 0.288 4.718 13.942 1.00 83.94 79 GLU A O 1
ATOM 628 N N . SER A 1 80 ? 0.522 6.067 12.161 1.00 81.44 80 SER A N 1
ATOM 629 C CA . SER A 1 80 ? -0.212 7.180 12.754 1.00 81.44 80 SER A CA 1
ATOM 630 C C . SER A 1 80 ? -1.658 6.806 13.072 1.00 81.44 80 SER A C 1
ATOM 632 O O . SER A 1 80 ? -2.146 7.180 14.137 1.00 81.44 80 SER A O 1
ATOM 634 N N . LEU A 1 81 ? -2.351 6.090 12.179 1.00 84.75 81 LEU A N 1
ATOM 635 C CA . LEU A 1 81 ? -3.731 5.665 12.411 1.00 84.75 81 LEU A CA 1
ATOM 636 C C . LEU A 1 81 ? -3.822 4.707 13.596 1.00 84.75 81 LEU A C 1
ATOM 638 O O . LEU A 1 81 ? -4.635 4.936 14.486 1.00 84.75 81 LEU A O 1
ATOM 642 N N . ILE A 1 82 ? -2.958 3.694 13.655 1.00 86.31 82 ILE A N 1
ATOM 643 C CA . ILE A 1 82 ? -2.934 2.745 14.775 1.00 86.31 82 ILE A CA 1
ATOM 644 C C . ILE A 1 82 ? -2.725 3.471 16.102 1.00 86.31 82 ILE A C 1
ATOM 646 O O . ILE A 1 82 ? -3.483 3.239 17.038 1.00 86.31 82 ILE A O 1
ATOM 650 N N . CYS A 1 83 ? -1.761 4.392 16.179 1.00 80.44 83 CYS A N 1
ATOM 651 C CA . CYS A 1 83 ? -1.524 5.179 17.390 1.00 80.44 83 CYS A CA 1
ATOM 652 C C . CYS A 1 83 ? -2.744 6.022 17.791 1.00 80.44 83 CYS A C 1
ATOM 654 O O . CYS A 1 83 ? -3.049 6.132 18.975 1.00 80.44 83 CYS A O 1
ATOM 656 N N . MET A 1 84 ? -3.450 6.620 16.826 1.00 81.44 84 MET A N 1
ATOM 657 C CA . MET A 1 84 ? -4.667 7.391 17.100 1.00 81.44 84 MET A CA 1
ATOM 658 C C . MET A 1 84 ? -5.812 6.514 17.607 1.00 81.44 84 MET A C 1
ATOM 660 O O . MET A 1 84 ? -6.510 6.918 18.532 1.00 81.44 84 MET A O 1
ATOM 664 N N . LEU A 1 85 ? -6.000 5.329 17.025 1.00 83.25 85 LEU A N 1
ATOM 665 C CA . LEU A 1 85 ? -7.021 4.374 17.455 1.00 83.25 85 LEU A CA 1
ATOM 666 C C . LEU A 1 85 ? -6.696 3.805 18.841 1.00 83.25 85 LEU A C 1
ATOM 668 O O . LEU A 1 85 ? -7.568 3.749 19.702 1.00 83.25 85 LEU A O 1
ATOM 672 N N . ALA A 1 86 ? -5.428 3.468 19.095 1.00 83.75 86 ALA A N 1
ATOM 673 C CA . ALA A 1 86 ? -4.972 2.933 20.375 1.00 83.75 86 ALA A CA 1
ATOM 674 C C . ALA A 1 86 ? -5.290 3.871 21.549 1.00 83.75 86 ALA A C 1
ATOM 676 O O . ALA A 1 86 ? -5.634 3.396 22.625 1.00 83.75 86 ALA A O 1
ATOM 677 N N . MET A 1 87 ? -5.272 5.193 21.344 1.00 85.94 87 MET A N 1
ATOM 678 C CA . MET A 1 87 ? -5.644 6.174 22.376 1.00 85.94 87 MET A CA 1
ATOM 679 C C . MET A 1 87 ? -7.0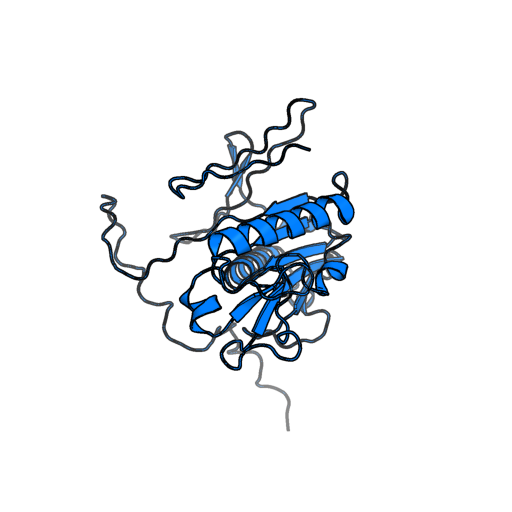81 6.022 22.904 1.00 85.94 87 MET A C 1
ATOM 681 O O . MET A 1 87 ? -7.358 6.477 24.010 1.00 85.94 87 MET A O 1
ATOM 685 N N . ALA A 1 88 ? -7.990 5.423 22.129 1.00 86.50 88 ALA A N 1
ATOM 686 C CA . ALA A 1 88 ? -9.381 5.188 22.520 1.00 86.50 88 ALA A CA 1
ATOM 687 C C . ALA A 1 88 ? -9.629 3.803 23.140 1.00 86.50 88 ALA A C 1
ATOM 689 O O . ALA A 1 88 ? -10.757 3.508 23.534 1.00 86.50 88 ALA A O 1
ATOM 690 N N . VAL A 1 89 ? -8.604 2.953 23.239 1.00 87.94 89 VAL A N 1
ATOM 691 C CA . VAL A 1 89 ? -8.713 1.611 23.821 1.00 87.94 89 VAL A CA 1
ATOM 692 C C . VAL A 1 89 ? -8.214 1.633 25.261 1.00 87.94 89 VAL A C 1
ATOM 694 O O . VAL A 1 89 ? -7.084 2.034 25.539 1.00 87.94 89 VAL A O 1
ATOM 697 N N . SER A 1 90 ? -9.049 1.185 26.197 1.00 92.12 90 SER A N 1
ATOM 698 C CA . SER A 1 90 ? -8.709 1.151 27.624 1.00 92.12 90 SER A CA 1
ATOM 699 C C . SER A 1 90 ? -7.675 0.068 27.940 1.00 92.12 90 SER A C 1
ATOM 701 O O . SER A 1 90 ? -6.680 0.335 28.614 1.00 92.12 90 SER A O 1
ATOM 703 N N . ASN A 1 91 ? -7.874 -1.145 27.420 1.00 92.00 91 ASN A N 1
ATOM 704 C CA . ASN A 1 91 ? -6.965 -2.265 27.618 1.00 92.00 91 ASN A CA 1
ATOM 705 C C . ASN A 1 91 ? -6.023 -2.440 26.419 1.00 92.00 91 ASN A C 1
ATOM 707 O O . ASN A 1 91 ? -6.325 -3.166 25.476 1.00 92.00 91 ASN A O 1
ATOM 711 N N . GLN A 1 92 ? -4.843 -1.824 26.481 1.00 89.06 92 GLN A N 1
ATOM 712 C CA . GLN A 1 92 ? -3.838 -1.885 25.409 1.00 89.06 92 GLN A CA 1
ATOM 713 C C . GLN A 1 92 ? -3.339 -3.309 25.097 1.00 89.06 92 GLN A C 1
ATOM 715 O O . GLN A 1 92 ? -2.851 -3.547 23.998 1.00 89.06 92 GLN A O 1
ATOM 720 N N . SER A 1 93 ? -3.481 -4.272 26.020 1.00 90.69 93 SER A N 1
ATOM 721 C CA . SER A 1 93 ? -3.080 -5.672 25.774 1.00 90.69 93 SER A CA 1
ATOM 722 C C . SER A 1 93 ? -3.939 -6.384 24.718 1.00 90.69 93 SER A C 1
ATOM 724 O O . SER A 1 93 ? -3.541 -7.419 24.193 1.00 90.69 93 SER A O 1
ATOM 726 N N . THR A 1 94 ? -5.091 -5.806 24.369 1.00 92.00 94 THR A N 1
ATOM 727 C CA . THR A 1 94 ? -6.001 -6.286 23.315 1.00 92.00 94 THR A CA 1
ATOM 728 C C . THR A 1 94 ? -5.577 -5.840 21.911 1.00 92.00 94 THR A C 1
ATOM 730 O O . THR A 1 94 ? -6.219 -6.206 20.924 1.00 92.00 94 THR A O 1
ATOM 733 N N . ILE A 1 95 ? -4.498 -5.055 21.812 1.00 94.50 95 ILE A N 1
ATOM 734 C CA . ILE A 1 95 ? -3.914 -4.586 20.558 1.00 94.50 95 ILE A CA 1
ATOM 735 C C . ILE A 1 95 ? -2.619 -5.354 20.305 1.00 94.50 95 ILE A C 1
ATOM 737 O O . ILE A 1 95 ? -1.654 -5.232 21.060 1.00 94.50 95 ILE A O 1
ATOM 741 N N . TYR A 1 96 ? -2.572 -6.135 19.229 1.00 91.88 96 TYR A N 1
ATOM 742 C CA . TYR A 1 96 ? -1.414 -6.976 18.920 1.00 91.88 96 TYR A CA 1
ATOM 743 C C . TYR A 1 96 ? -1.256 -7.217 17.419 1.00 91.88 96 TYR A C 1
ATOM 745 O O . TYR A 1 96 ? -2.190 -7.032 16.642 1.00 91.88 96 TYR A O 1
ATOM 753 N N . GLU A 1 97 ? -0.059 -7.627 16.994 1.00 93.56 97 GLU A N 1
ATOM 754 C CA . GLU A 1 97 ? 0.152 -8.091 15.620 1.00 93.56 97 GLU A CA 1
ATOM 755 C C . GLU A 1 97 ? -0.350 -9.534 15.490 1.00 93.56 97 GLU A C 1
ATOM 757 O O . GLU A 1 97 ? 0.097 -10.421 16.215 1.00 93.56 97 GLU A O 1
ATOM 762 N N . GLU A 1 98 ? -1.305 -9.760 14.591 1.00 90.50 98 GLU A N 1
ATOM 763 C CA . GLU A 1 98 ? -2.080 -11.005 14.504 1.00 90.50 98 GLU A CA 1
ATOM 764 C C . GLU A 1 98 ? -1.248 -12.237 14.131 1.00 90.50 98 GLU A C 1
ATOM 766 O O . GLU A 1 98 ? -1.562 -13.355 14.530 1.00 90.50 98 GLU A O 1
ATOM 771 N N . ASN A 1 99 ? -0.160 -12.040 13.393 1.00 88.06 99 ASN A N 1
ATOM 772 C CA . ASN A 1 99 ? 0.703 -13.106 12.902 1.00 88.06 99 ASN A CA 1
ATOM 773 C C . ASN A 1 99 ? 1.931 -13.329 13.804 1.00 88.06 99 ASN A C 1
ATOM 775 O O . ASN A 1 99 ? 2.853 -14.047 13.413 1.00 88.06 99 ASN A O 1
ATOM 779 N N . GLY A 1 100 ? 2.006 -12.668 14.968 1.00 82.56 100 GLY A N 1
ATOM 780 C CA . GLY A 1 100 ? 3.169 -12.709 15.860 1.00 82.56 100 GLY A CA 1
ATOM 781 C C . GLY A 1 100 ? 4.446 -12.133 15.236 1.00 82.56 100 GLY A C 1
ATOM 782 O O . GLY A 1 100 ? 5.560 -12.407 15.687 1.00 82.56 100 GLY A O 1
ATOM 783 N N . ASN A 1 101 ? 4.323 -11.351 14.164 1.00 79.12 101 ASN A N 1
ATOM 784 C CA . ASN A 1 101 ? 5.460 -10.795 13.460 1.00 79.12 101 ASN A CA 1
ATOM 785 C C . ASN A 1 101 ? 6.105 -9.673 14.285 1.00 79.12 101 ASN A C 1
ATOM 787 O O . ASN A 1 101 ? 5.435 -8.683 14.574 1.00 79.12 101 ASN A O 1
ATOM 791 N N . PRO A 1 102 ? 7.435 -9.702 14.534 1.00 77.81 102 PRO A N 1
ATOM 792 C CA . PRO A 1 102 ? 8.118 -8.519 15.040 1.00 77.81 102 PRO A CA 1
ATOM 793 C C . PRO A 1 102 ? 7.920 -7.346 14.080 1.00 77.81 102 PRO A C 1
ATOM 795 O O . PRO A 1 102 ? 8.146 -7.483 12.870 1.00 77.81 102 PRO A O 1
ATOM 798 N N . ILE A 1 103 ? 7.504 -6.205 14.625 1.00 76.75 103 ILE A N 1
ATOM 799 C CA . ILE A 1 103 ? 7.287 -4.969 13.878 1.00 76.75 103 ILE A CA 1
ATOM 800 C C . ILE A 1 103 ? 8.661 -4.413 13.502 1.00 76.75 103 ILE A C 1
ATOM 802 O O . ILE A 1 103 ? 9.403 -3.925 14.347 1.00 76.75 103 ILE A O 1
ATOM 806 N N . THR A 1 104 ? 9.022 -4.509 12.224 1.00 74.75 104 THR A N 1
ATOM 807 C CA . THR A 1 104 ? 10.300 -3.996 11.710 1.00 74.75 104 THR A CA 1
ATOM 808 C C . THR A 1 104 ? 10.072 -3.145 10.471 1.00 74.75 104 THR A C 1
ATOM 810 O O . THR A 1 104 ? 9.119 -3.351 9.717 1.00 74.75 104 THR A O 1
ATOM 813 N N . LYS A 1 105 ? 11.000 -2.218 10.214 1.00 65.06 105 LYS A N 1
ATOM 814 C CA . LYS A 1 105 ? 10.929 -1.259 9.101 1.00 65.06 105 LYS A CA 1
ATOM 815 C C . LYS A 1 105 ? 10.858 -1.910 7.715 1.00 65.06 105 LYS A C 1
ATOM 817 O O . LYS A 1 105 ? 10.410 -1.270 6.765 1.00 65.06 105 LYS A O 1
ATOM 822 N N . HIS A 1 106 ? 11.324 -3.151 7.570 1.00 66.62 106 HIS A N 1
ATOM 823 C CA . HIS A 1 106 ? 11.507 -3.810 6.273 1.00 66.62 106 HIS A CA 1
ATOM 824 C C . HIS A 1 106 ? 10.529 -4.955 6.002 1.00 66.62 106 HIS A C 1
ATOM 826 O O . HIS A 1 106 ? 10.541 -5.495 4.895 1.00 66.62 106 HIS A O 1
ATOM 832 N N . LYS A 1 107 ? 9.660 -5.314 6.956 1.00 67.06 107 LYS A N 1
ATOM 833 C CA . LYS A 1 107 ? 8.682 -6.379 6.724 1.00 67.06 107 LYS A CA 1
ATOM 834 C C . LYS A 1 107 ? 7.672 -6.001 5.649 1.00 67.06 107 LYS A C 1
ATOM 836 O O . LYS A 1 107 ? 7.224 -4.862 5.538 1.00 67.06 107 LYS A O 1
ATOM 841 N N . GLY A 1 108 ? 7.343 -7.002 4.838 1.00 77.19 108 GLY A N 1
ATOM 842 C CA . GLY A 1 108 ? 6.480 -6.843 3.676 1.00 77.19 108 GLY A CA 1
ATOM 843 C C . GLY A 1 108 ? 4.991 -6.724 4.007 1.00 77.19 108 GLY A C 1
ATOM 844 O O . GLY A 1 108 ? 4.231 -6.243 3.169 1.00 77.19 108 GLY A O 1
ATOM 845 N N . TYR A 1 109 ? 4.581 -7.197 5.183 1.00 90.94 109 TYR A N 1
ATOM 846 C CA . TYR A 1 109 ? 3.189 -7.265 5.615 1.00 90.94 109 TYR A CA 1
ATOM 847 C C . TYR A 1 109 ? 3.101 -7.237 7.146 1.00 90.94 109 TYR A C 1
ATOM 849 O O . TYR A 1 109 ? 3.905 -7.906 7.800 1.00 90.94 109 TYR A O 1
ATOM 857 N N . LEU A 1 110 ? 2.164 -6.458 7.689 1.00 92.75 110 LEU A N 1
ATOM 858 C CA . LEU A 1 110 ? 1.852 -6.363 9.119 1.00 92.75 110 LEU A CA 1
ATOM 859 C C . LEU A 1 110 ? 0.336 -6.190 9.301 1.00 92.75 110 LEU A C 1
ATOM 861 O O . LEU A 1 110 ? -0.260 -5.390 8.583 1.00 92.75 110 LEU A O 1
ATOM 865 N N . SER A 1 111 ? -0.263 -6.894 10.264 1.00 95.44 111 SER A N 1
ATOM 866 C CA . SER A 1 111 ? -1.692 -6.807 10.608 1.00 95.44 111 SER A CA 1
ATOM 867 C C . SER A 1 111 ? -1.845 -6.535 12.100 1.00 95.44 111 SER A C 1
ATOM 869 O O . SER A 1 111 ? -1.526 -7.401 12.912 1.00 95.44 111 SER A O 1
ATOM 871 N N . ILE A 1 112 ? -2.289 -5.332 12.475 1.00 95.62 112 ILE A N 1
ATOM 872 C CA . ILE A 1 112 ? -2.581 -5.006 13.877 1.00 95.62 112 ILE A CA 1
ATOM 873 C C . ILE A 1 112 ? -4.062 -5.247 14.145 1.00 95.62 112 ILE A C 1
ATOM 875 O O . ILE A 1 112 ? -4.919 -4.623 13.520 1.00 95.62 112 ILE A O 1
ATOM 879 N N . ARG A 1 113 ? -4.348 -6.139 15.092 1.00 97.38 113 ARG A N 1
ATOM 880 C CA . ARG A 1 113 ? -5.687 -6.485 15.556 1.00 97.38 113 ARG A CA 1
ATOM 881 C C . ARG A 1 113 ? -6.053 -5.613 16.754 1.00 97.38 113 ARG A C 1
ATOM 883 O O . ARG A 1 113 ? -5.311 -5.566 17.726 1.00 97.38 113 ARG A O 1
ATOM 890 N N . PHE A 1 114 ? -7.216 -4.974 16.685 1.00 96.94 114 PHE A N 1
ATOM 891 C CA . PHE A 1 114 ? -7.914 -4.354 17.811 1.00 96.94 114 PHE A CA 1
ATOM 892 C C . PHE A 1 114 ? -8.994 -5.335 18.277 1.00 96.94 114 PHE A C 1
ATOM 894 O O . PHE A 1 114 ? -10.095 -5.356 17.720 1.00 96.94 114 PHE A O 1
ATOM 901 N N . HIS A 1 115 ? -8.658 -6.203 19.235 1.00 97.56 115 HIS A N 1
ATOM 902 C CA . HIS A 1 115 ? -9.462 -7.384 19.567 1.00 97.56 115 HIS A CA 1
ATOM 903 C C . HIS A 1 115 ? -10.887 -7.038 20.020 1.00 97.56 115 HIS A C 1
ATOM 905 O O . HIS A 1 115 ? -11.836 -7.601 19.483 1.00 97.56 115 HIS A O 1
ATOM 911 N N . ASP A 1 116 ? -11.048 -6.042 20.897 1.00 96.75 116 ASP A N 1
ATOM 912 C CA . ASP A 1 116 ? -12.358 -5.621 21.430 1.00 96.75 116 ASP A CA 1
ATOM 913 C C . ASP A 1 116 ? -13.333 -5.120 20.349 1.00 96.75 116 ASP A C 1
ATOM 915 O O . ASP A 1 116 ? -14.548 -5.088 20.558 1.00 96.75 116 ASP A O 1
ATOM 919 N N . TYR A 1 117 ? -12.811 -4.741 19.181 1.00 95.06 117 TYR A N 1
ATOM 920 C CA . TYR A 1 117 ? -13.572 -4.257 18.026 1.00 95.06 117 TYR A CA 1
ATOM 921 C C . TYR A 1 117 ? -13.595 -5.265 16.876 1.00 95.06 117 TYR A C 1
ATOM 923 O O . TYR A 1 117 ? -14.230 -5.015 15.855 1.00 95.06 117 TYR A O 1
ATOM 931 N N . ASN A 1 118 ? -12.898 -6.397 17.011 1.00 96.81 118 ASN A N 1
ATOM 932 C CA . ASN A 1 118 ? -12.684 -7.354 15.931 1.00 96.81 118 ASN A CA 1
ATOM 933 C C . ASN A 1 118 ? -12.229 -6.675 14.614 1.00 96.81 118 ASN A C 1
ATOM 935 O O . ASN A 1 118 ? -12.627 -7.070 13.524 1.00 96.81 118 ASN A O 1
ATOM 939 N N . LEU A 1 119 ? -11.390 -5.641 14.718 1.00 96.44 119 LEU A N 1
ATOM 940 C CA . LEU A 1 119 ? -10.903 -4.830 13.593 1.00 96.44 119 LEU A CA 1
ATOM 941 C C . LEU A 1 119 ? -9.438 -5.167 13.291 1.00 96.44 119 LEU A C 1
ATOM 943 O O . LEU A 1 119 ? -8.630 -5.221 14.221 1.00 96.44 119 LEU A O 1
ATOM 947 N N . THR A 1 120 ? -9.068 -5.320 12.016 1.00 97.75 120 THR A N 1
ATOM 948 C CA . THR A 1 120 ? -7.655 -5.290 11.587 1.00 97.75 120 THR A CA 1
ATOM 949 C C . THR A 1 120 ? -7.292 -3.983 10.897 1.00 97.75 120 THR A C 1
ATOM 951 O O . THR A 1 120 ? -8.048 -3.435 10.094 1.00 97.75 120 THR A O 1
ATOM 954 N N . VAL A 1 121 ? -6.084 -3.497 11.178 1.00 96.25 121 VAL A N 1
ATOM 955 C CA . VAL A 1 121 ? -5.442 -2.416 10.429 1.00 96.25 121 VAL A CA 1
ATOM 956 C C . VAL A 1 121 ? -4.145 -2.956 9.835 1.00 96.25 121 VAL A C 1
ATOM 958 O O . VAL A 1 121 ? -3.161 -3.221 10.529 1.00 96.25 121 VAL A O 1
ATOM 961 N N . GLU A 1 122 ? -4.139 -3.134 8.522 1.00 97.25 122 GLU A N 1
ATOM 962 C CA . GLU A 1 122 ? -3.155 -3.913 7.776 1.00 97.25 122 GLU A CA 1
ATOM 963 C C . GLU A 1 122 ? -2.261 -3.009 6.924 1.00 97.25 122 GLU A C 1
ATOM 965 O O . GLU A 1 122 ? -2.710 -2.004 6.376 1.00 97.25 122 GLU A O 1
ATOM 970 N N . TYR A 1 123 ? -0.988 -3.370 6.783 1.00 95.44 123 TYR A N 1
ATOM 971 C CA . TYR A 1 123 ? -0.041 -2.694 5.904 1.00 95.44 123 TYR A CA 1
ATOM 972 C C . TYR A 1 123 ? 0.663 -3.690 4.994 1.00 95.44 123 TYR A C 1
ATOM 974 O O . TYR A 1 123 ? 1.328 -4.612 5.462 1.00 95.44 123 TYR A O 1
ATOM 982 N N . TYR A 1 124 ? 0.595 -3.432 3.693 1.00 96.06 124 TYR A N 1
ATOM 983 C CA . TYR A 1 124 ? 1.294 -4.147 2.641 1.00 96.06 124 TYR A CA 1
ATOM 984 C C . TYR A 1 124 ? 2.357 -3.237 2.028 1.00 96.06 124 TYR A C 1
ATOM 986 O O . TYR A 1 124 ? 2.056 -2.231 1.382 1.00 96.06 124 TYR A O 1
ATOM 994 N N . ARG A 1 125 ? 3.626 -3.620 2.184 1.00 94.62 125 ARG A N 1
ATOM 995 C CA . ARG A 1 125 ? 4.752 -2.927 1.558 1.00 94.62 125 ARG A CA 1
ATOM 996 C C . ARG A 1 125 ? 4.830 -3.305 0.083 1.00 94.62 125 ARG A C 1
ATOM 998 O O . ARG A 1 125 ? 5.425 -4.320 -0.274 1.00 94.62 125 ARG A O 1
ATOM 1005 N N . VAL A 1 126 ? 4.252 -2.465 -0.761 1.00 95.69 126 VAL A N 1
ATOM 1006 C CA . VAL A 1 126 ? 4.219 -2.616 -2.219 1.00 95.69 126 VAL A CA 1
ATOM 1007 C C . VAL A 1 126 ? 4.515 -1.259 -2.863 1.00 95.69 126 VAL A C 1
ATOM 1009 O O . VAL A 1 126 ? 3.617 -0.600 -3.374 1.00 95.69 126 VAL A O 1
ATOM 1012 N N . PRO A 1 127 ? 5.773 -0.785 -2.828 1.00 94.19 127 PRO A N 1
ATOM 1013 C CA . PRO A 1 127 ? 6.103 0.601 -3.168 1.00 94.19 127 PRO A CA 1
ATOM 1014 C C . PRO A 1 127 ? 5.752 1.017 -4.604 1.00 94.19 127 PRO A C 1
ATOM 1016 O O . PRO A 1 127 ? 5.522 2.198 -4.861 1.00 94.19 127 PRO A O 1
ATOM 1019 N N . PHE A 1 128 ? 5.709 0.052 -5.523 1.00 96.19 128 PHE A N 1
ATOM 1020 C CA . PHE A 1 128 ? 5.282 0.253 -6.906 1.00 96.19 128 PHE A CA 1
ATOM 1021 C C . PHE A 1 128 ? 3.820 -0.158 -7.147 1.00 96.19 128 PHE A C 1
ATOM 1023 O O . PHE A 1 128 ? 3.316 0.079 -8.235 1.00 96.19 128 PHE A O 1
ATOM 1030 N N . LEU A 1 129 ? 3.135 -0.768 -6.168 1.00 96.75 129 LEU A N 1
ATOM 1031 C CA . LEU A 1 129 ? 1.856 -1.503 -6.273 1.00 96.75 129 LEU A CA 1
ATOM 1032 C C . LEU A 1 129 ? 1.887 -2.710 -7.225 1.00 96.75 129 LEU A C 1
ATOM 1034 O O . LEU A 1 129 ? 1.267 -3.733 -6.942 1.00 96.75 129 LEU A O 1
ATOM 1038 N N . VAL A 1 130 ? 2.639 -2.608 -8.314 1.00 97.88 130 VAL A N 1
ATOM 1039 C CA . VAL A 1 130 ? 2.917 -3.657 -9.288 1.00 97.88 130 VAL A CA 1
ATOM 1040 C C . VAL A 1 130 ? 4.089 -4.553 -8.889 1.00 97.88 130 VAL A C 1
ATOM 1042 O O . VAL A 1 130 ? 4.822 -4.278 -7.934 1.00 97.88 130 VAL A O 1
ATOM 1045 N N . ILE A 1 131 ? 4.237 -5.663 -9.608 1.00 96.69 131 ILE A N 1
ATOM 1046 C CA . ILE A 1 131 ? 5.286 -6.654 -9.381 1.00 96.69 131 ILE A CA 1
ATOM 1047 C C . ILE A 1 131 ? 6.659 -6.071 -9.728 1.00 96.69 131 ILE A C 1
ATOM 1049 O O . ILE A 1 131 ? 6.851 -5.468 -10.783 1.00 96.69 131 ILE A O 1
ATOM 1053 N N . VAL A 1 132 ? 7.628 -6.331 -8.850 1.00 95.94 132 VAL A N 1
ATOM 1054 C CA . VAL A 1 132 ? 9.056 -6.262 -9.173 1.00 95.94 132 VAL A CA 1
ATOM 1055 C C . VAL A 1 132 ? 9.574 -7.694 -9.214 1.00 95.94 132 VAL A C 1
ATOM 1057 O O . VAL A 1 132 ? 9.459 -8.405 -8.216 1.00 95.94 132 VAL A O 1
ATOM 1060 N N . ASP A 1 133 ? 10.100 -8.124 -10.356 1.00 94.12 133 ASP A N 1
ATOM 1061 C CA . ASP A 1 133 ? 10.535 -9.504 -10.591 1.00 94.12 133 ASP A CA 1
ATOM 1062 C C . ASP A 1 133 ? 11.893 -9.552 -11.303 1.00 94.12 133 ASP A C 1
ATOM 1064 O O . ASP A 1 133 ? 12.431 -8.541 -11.772 1.00 94.12 133 ASP A O 1
ATOM 1068 N N . ARG A 1 134 ? 12.460 -10.754 -11.393 1.00 94.19 134 ARG A N 1
ATOM 1069 C CA . ARG A 1 134 ? 13.621 -11.040 -12.229 1.00 94.19 134 ARG A CA 1
ATOM 1070 C C . ARG A 1 134 ? 13.328 -10.676 -13.688 1.00 94.19 134 ARG A C 1
ATOM 1072 O O . ARG A 1 134 ? 12.186 -10.811 -14.139 1.00 94.19 134 ARG A O 1
ATOM 1079 N N . PRO A 1 135 ? 14.345 -10.209 -14.426 1.00 94.06 135 PRO A N 1
ATOM 1080 C CA . PRO A 1 135 ? 14.180 -9.928 -15.841 1.00 94.06 135 PRO A CA 1
ATOM 1081 C C . PRO A 1 135 ? 13.881 -11.213 -16.637 1.00 94.06 135 PRO A C 1
ATOM 1083 O O . PRO A 1 135 ? 14.259 -12.306 -16.200 1.00 94.06 135 PRO A O 1
ATOM 1086 N N . PRO A 1 136 ? 13.230 -11.106 -17.809 1.00 91.94 136 PRO A N 1
ATOM 1087 C CA . PRO A 1 136 ? 13.093 -12.215 -18.749 1.00 91.94 136 PRO A CA 1
ATOM 1088 C C . PRO A 1 136 ? 14.442 -12.860 -19.095 1.00 91.94 136 PRO A C 1
ATOM 1090 O O . PRO A 1 136 ? 15.487 -12.202 -19.050 1.00 91.94 136 PRO A O 1
ATOM 1093 N N . GLN A 1 137 ? 14.425 -14.139 -19.480 1.00 89.06 137 GLN A N 1
ATOM 1094 C CA . GLN A 1 137 ? 15.632 -14.827 -19.951 1.00 89.06 137 GLN A CA 1
ATOM 1095 C C . GLN A 1 137 ? 16.272 -14.063 -21.123 1.00 89.06 137 GLN A C 1
ATOM 1097 O O . GLN A 1 137 ? 15.567 -13.473 -21.938 1.00 89.06 137 GLN A O 1
ATOM 1102 N N . ASN A 1 138 ? 17.606 -14.080 -21.200 1.00 87.31 138 ASN A N 1
ATOM 1103 C CA . ASN A 1 138 ? 18.407 -13.367 -22.209 1.00 87.31 138 ASN A CA 1
ATOM 1104 C C . ASN A 1 138 ? 18.309 -11.828 -22.164 1.00 87.31 138 ASN A C 1
ATOM 1106 O O . ASN A 1 138 ? 18.704 -11.153 -23.115 1.00 87.31 138 ASN A O 1
ATOM 1110 N N . SER A 1 139 ? 17.804 -11.257 -21.068 1.00 89.81 139 SER A N 1
ATOM 1111 C CA . SER A 1 139 ? 17.897 -9.814 -20.830 1.00 89.81 139 SER A CA 1
ATOM 1112 C C . SER A 1 139 ? 19.354 -9.378 -20.650 1.00 89.81 139 SER A C 1
ATOM 1114 O O . SER A 1 139 ? 20.169 -10.125 -20.120 1.00 89.81 139 SER A O 1
ATOM 1116 N N . SER A 1 140 ? 19.671 -8.149 -21.064 1.00 90.50 140 SER A N 1
ATOM 1117 C CA . SER A 1 140 ? 21.000 -7.550 -20.880 1.00 90.50 140 SER A CA 1
ATOM 1118 C C . SER A 1 140 ? 21.413 -7.522 -19.402 1.00 90.50 140 SER A C 1
ATOM 1120 O O . SER A 1 140 ? 20.600 -7.156 -18.554 1.00 90.50 140 SER A O 1
ATOM 1122 N N . ASP A 1 141 ? 22.689 -7.794 -19.107 1.00 89.25 141 ASP A N 1
ATOM 1123 C CA . ASP A 1 141 ? 23.249 -7.829 -17.740 1.00 89.25 141 ASP A CA 1
ATOM 1124 C C . ASP A 1 141 ? 23.070 -6.524 -16.944 1.00 89.25 141 ASP A C 1
ATOM 1126 O O . ASP A 1 141 ? 23.111 -6.514 -15.712 1.00 89.25 141 ASP A O 1
ATOM 1130 N N . GLN A 1 142 ? 22.840 -5.399 -17.629 1.00 91.00 142 GLN A N 1
ATOM 1131 C CA . GLN A 1 142 ? 22.526 -4.123 -16.979 1.00 91.00 142 GLN A CA 1
ATOM 1132 C C . GLN A 1 142 ? 21.146 -4.118 -16.290 1.00 91.00 142 GLN A C 1
ATOM 1134 O O . GLN A 1 142 ? 20.889 -3.283 -15.418 1.00 91.00 142 GLN A O 1
ATOM 1139 N N . ILE A 1 143 ? 20.244 -5.023 -16.687 1.00 94.19 143 ILE A N 1
ATOM 1140 C CA . ILE A 1 143 ? 18.885 -5.143 -16.160 1.00 94.19 143 ILE A CA 1
ATOM 1141 C C . ILE A 1 143 ? 18.935 -6.074 -14.950 1.00 94.19 143 ILE A C 1
ATOM 1143 O O . ILE A 1 143 ? 18.901 -7.295 -15.065 1.00 94.19 143 ILE A O 1
ATOM 1147 N N . ARG A 1 144 ? 18.979 -5.486 -13.756 1.00 95.62 144 ARG A N 1
ATOM 1148 C CA . ARG A 1 144 ? 18.982 -6.240 -12.497 1.00 95.62 144 ARG A CA 1
ATOM 1149 C C . ARG A 1 144 ? 17.601 -6.769 -12.133 1.00 95.62 144 ARG A C 1
ATOM 1151 O O . ARG A 1 144 ? 17.480 -7.820 -11.508 1.00 95.62 144 ARG A O 1
ATOM 1158 N N . SER A 1 145 ? 16.550 -6.021 -12.453 1.00 96.88 145 SER A N 1
ATOM 1159 C CA . SER A 1 145 ? 15.160 -6.381 -12.154 1.00 96.88 145 SER A CA 1
ATOM 1160 C C . SER A 1 145 ? 14.206 -5.673 -13.109 1.00 96.88 145 SER A C 1
ATOM 1162 O O . SER A 1 145 ? 14.577 -4.707 -13.779 1.00 96.88 145 SER A O 1
ATOM 1164 N N . THR A 1 146 ? 12.965 -6.143 -13.152 1.00 97.12 146 THR A N 1
ATOM 1165 C CA . THR A 1 146 ? 11.898 -5.547 -13.956 1.00 97.12 146 THR A CA 1
ATOM 1166 C C . THR A 1 146 ? 10.704 -5.175 -13.095 1.00 97.12 146 THR A C 1
ATOM 1168 O O . THR A 1 146 ? 10.304 -5.928 -12.210 1.00 97.12 146 THR A O 1
ATOM 1171 N N . ILE A 1 147 ? 10.135 -4.003 -13.351 1.00 98.06 147 ILE A N 1
ATOM 1172 C CA . ILE A 1 147 ? 8.868 -3.539 -12.791 1.00 98.06 147 ILE A CA 1
ATOM 1173 C C . ILE A 1 147 ? 7.799 -3.820 -13.850 1.00 98.06 147 ILE A C 1
ATOM 1175 O O . ILE A 1 147 ? 7.815 -3.204 -14.918 1.00 98.06 147 ILE A O 1
ATOM 1179 N N . ARG A 1 148 ? 6.896 -4.765 -13.579 1.00 97.88 148 ARG A N 1
ATOM 1180 C CA . ARG A 1 148 ? 5.859 -5.206 -14.526 1.00 97.88 148 ARG A CA 1
ATOM 1181 C C . ARG A 1 148 ? 4.630 -4.321 -14.419 1.00 97.88 148 ARG A C 1
ATOM 1183 O O . ARG A 1 148 ? 3.798 -4.527 -13.543 1.00 97.88 148 ARG A O 1
ATOM 1190 N N . VAL A 1 149 ? 4.529 -3.304 -15.266 1.00 97.94 149 VAL A N 1
ATOM 1191 C CA . VAL A 1 149 ? 3.515 -2.242 -15.120 1.00 97.94 149 VAL A CA 1
ATOM 1192 C C . VAL A 1 149 ? 2.086 -2.728 -15.378 1.00 97.94 149 VAL A C 1
ATOM 1194 O O . VAL A 1 149 ? 1.137 -2.088 -14.936 1.00 97.94 149 VAL A O 1
ATOM 1197 N N . ASP A 1 150 ? 1.935 -3.879 -16.024 1.00 97.19 150 ASP A N 1
ATOM 1198 C CA . ASP A 1 150 ? 0.686 -4.562 -16.369 1.00 97.19 150 ASP A CA 1
ATOM 1199 C C . ASP A 1 150 ? 0.227 -5.598 -15.327 1.00 97.19 150 ASP A C 1
ATOM 1201 O O . ASP A 1 150 ? -0.816 -6.227 -15.501 1.00 97.19 150 ASP A O 1
ATOM 1205 N N . GLN A 1 151 ? 0.974 -5.793 -14.231 1.00 97.00 151 GLN A N 1
ATOM 1206 C CA . GLN A 1 151 ? 0.658 -6.810 -13.222 1.00 97.00 151 GLN A CA 1
ATOM 1207 C C . GLN A 1 151 ? 0.780 -6.269 -11.798 1.00 97.00 151 GLN A C 1
ATOM 1209 O O . GLN A 1 151 ? 1.871 -5.952 -11.320 1.00 97.00 151 GLN A O 1
ATOM 1214 N N . LEU A 1 152 ? -0.341 -6.221 -11.071 1.00 97.06 152 LEU A N 1
ATOM 1215 C CA . LEU A 1 152 ? -0.315 -5.897 -9.646 1.00 97.06 152 LEU A CA 1
ATOM 1216 C C . LEU A 1 152 ? 0.446 -6.943 -8.835 1.00 97.06 152 LEU A C 1
ATOM 1218 O O . LEU A 1 152 ? 0.454 -8.132 -9.153 1.00 97.06 152 LEU A O 1
ATOM 1222 N N . HIS A 1 153 ? 1.037 -6.491 -7.731 1.00 96.81 153 HIS A N 1
ATOM 1223 C CA . HIS A 1 153 ? 1.719 -7.353 -6.779 1.00 96.81 153 HIS A CA 1
ATOM 1224 C C . HIS A 1 153 ? 0.819 -8.524 -6.357 1.00 96.81 153 HIS A C 1
ATOM 1226 O O . HIS A 1 153 ? -0.375 -8.341 -6.122 1.00 96.81 153 HIS A O 1
ATOM 1232 N N . TRP A 1 154 ? 1.376 -9.728 -6.200 1.00 94.94 154 TRP A N 1
ATOM 1233 C CA . TRP A 1 154 ? 0.604 -10.950 -5.898 1.00 94.94 154 TRP A CA 1
ATOM 1234 C C . TRP A 1 154 ? -0.224 -10.860 -4.611 1.00 94.94 154 TRP A C 1
ATOM 1236 O O . TRP A 1 154 ? -1.244 -11.534 -4.476 1.00 94.94 154 TRP A O 1
ATOM 1246 N N . ARG A 1 155 ? 0.195 -10.000 -3.675 1.00 94.31 155 ARG A N 1
ATOM 1247 C CA . ARG A 1 155 ? -0.566 -9.704 -2.452 1.00 94.31 155 ARG A CA 1
ATOM 1248 C C . ARG A 1 155 ? -1.868 -8.931 -2.678 1.00 94.31 155 ARG A C 1
ATOM 1250 O O . ARG A 1 155 ? -2.659 -8.812 -1.753 1.00 94.31 155 ARG A O 1
ATOM 1257 N N . SER A 1 156 ? -2.121 -8.463 -3.898 1.00 95.75 156 SER A N 1
ATOM 1258 C CA . SER A 1 156 ? -3.380 -7.814 -4.270 1.00 95.75 156 SER A CA 1
ATOM 1259 C C . SER A 1 156 ? -4.605 -8.656 -3.938 1.00 95.75 156 SER A C 1
ATOM 1261 O O . SER A 1 156 ? -5.594 -8.128 -3.449 1.00 95.75 156 SER A O 1
ATOM 1263 N N . LYS A 1 157 ? -4.499 -9.984 -4.052 1.00 95.06 157 LYS A N 1
ATOM 1264 C CA . LYS A 1 157 ? -5.563 -10.924 -3.666 1.00 95.06 157 LYS A CA 1
ATOM 1265 C C . LYS A 1 157 ? -6.006 -10.802 -2.202 1.00 95.06 157 LYS A C 1
ATOM 1267 O O . LYS A 1 157 ? -7.122 -11.182 -1.883 1.00 95.06 157 LYS A O 1
ATOM 1272 N N . GLN A 1 158 ? -5.140 -10.309 -1.315 1.00 95.25 158 GLN A N 1
ATOM 1273 C CA . GLN A 1 158 ? -5.448 -10.157 0.111 1.00 95.25 158 GLN A CA 1
ATOM 1274 C C . GLN A 1 158 ? -6.066 -8.795 0.444 1.00 95.25 158 GLN A C 1
ATOM 1276 O O . GLN A 1 158 ? -6.582 -8.616 1.543 1.00 95.25 158 GLN A O 1
ATOM 1281 N N . TRP A 1 159 ? -6.023 -7.836 -0.484 1.00 94.94 159 TRP A N 1
ATOM 1282 C CA . TRP A 1 159 ? -6.646 -6.523 -0.302 1.00 94.94 159 TRP A CA 1
ATOM 1283 C C . TRP A 1 159 ? -8.156 -6.578 -0.543 1.00 94.94 159 TRP A C 1
ATOM 1285 O O . TRP A 1 159 ? -8.899 -5.796 0.039 1.00 94.94 159 TRP A O 1
ATOM 1295 N N . SER A 1 160 ? -8.611 -7.501 -1.392 1.00 91.81 160 SER A N 1
ATOM 1296 C CA . SER A 1 160 ? -10.033 -7.720 -1.653 1.00 91.81 160 SER A CA 1
ATOM 1297 C C . SER A 1 160 ? -10.806 -8.052 -0.374 1.00 91.81 160 SER A C 1
ATOM 1299 O O . SER A 1 160 ? -10.299 -8.729 0.525 1.00 91.81 160 SER A O 1
ATOM 1301 N N . GLY A 1 161 ? -12.046 -7.564 -0.309 1.00 88.56 161 GLY A N 1
ATOM 1302 C CA . GLY A 1 161 ? -12.931 -7.747 0.844 1.00 88.56 161 GLY A CA 1
ATOM 1303 C C . GLY A 1 161 ? -12.567 -6.905 2.069 1.00 88.56 161 GLY A C 1
ATOM 1304 O O . GLY A 1 161 ? -13.034 -7.212 3.158 1.00 88.56 161 GLY A O 1
ATOM 1305 N N . ALA A 1 162 ? -11.706 -5.895 1.926 1.00 89.50 162 ALA A N 1
ATOM 1306 C CA . ALA A 1 162 ? -11.508 -4.893 2.967 1.00 89.50 162 ALA A CA 1
ATOM 1307 C C . ALA A 1 162 ? -12.574 -3.790 2.878 1.00 89.50 162 ALA A C 1
ATOM 1309 O O . ALA A 1 162 ? -12.918 -3.338 1.783 1.00 89.50 162 ALA A O 1
ATOM 1310 N N . ASP A 1 163 ? -13.053 -3.327 4.029 1.00 85.56 163 ASP A N 1
ATOM 1311 C CA . ASP A 1 163 ? -14.049 -2.254 4.140 1.00 85.56 163 ASP A CA 1
ATOM 1312 C C . ASP A 1 163 ? -13.446 -0.895 3.780 1.00 85.56 163 ASP A C 1
ATOM 1314 O O . ASP A 1 163 ? -14.110 -0.033 3.209 1.00 85.56 163 ASP A O 1
ATOM 1318 N N . ILE A 1 164 ? -12.161 -0.693 4.091 1.00 86.25 164 ILE A N 1
ATOM 1319 C CA . ILE A 1 164 ? -11.430 0.524 3.737 1.00 86.25 164 ILE A CA 1
ATOM 1320 C C . ILE A 1 164 ? -10.084 0.159 3.116 1.00 86.25 164 ILE A C 1
ATOM 1322 O O . ILE A 1 164 ? -9.263 -0.529 3.721 1.00 86.25 164 ILE A O 1
ATOM 1326 N N . LEU A 1 165 ? -9.825 0.686 1.922 1.00 88.69 165 LEU A N 1
ATOM 1327 C CA . LEU A 1 165 ? -8.595 0.502 1.161 1.00 88.69 165 LEU A CA 1
ATOM 1328 C C . LEU A 1 165 ? -7.895 1.842 0.946 1.00 88.69 165 LEU A C 1
ATOM 1330 O O . LEU A 1 165 ? -8.455 2.755 0.345 1.00 88.69 165 LEU A O 1
ATOM 1334 N N . ILE A 1 166 ? -6.646 1.954 1.395 1.00 91.12 166 ILE A N 1
ATOM 1335 C CA . ILE A 1 166 ? -5.809 3.141 1.231 1.00 91.12 166 ILE A CA 1
ATOM 1336 C C . ILE A 1 166 ? -4.551 2.767 0.453 1.00 91.12 166 ILE A C 1
ATOM 1338 O O . ILE A 1 166 ? -3.631 2.123 0.962 1.00 91.12 166 ILE A O 1
ATOM 1342 N N . PHE A 1 167 ? -4.491 3.220 -0.791 1.00 92.69 167 PHE A N 1
ATOM 1343 C CA . PHE A 1 167 ? -3.351 3.024 -1.671 1.00 92.69 167 PHE A CA 1
ATOM 1344 C C . PHE A 1 167 ? -2.442 4.242 -1.679 1.00 92.69 167 PHE A C 1
ATOM 1346 O O . PHE A 1 167 ? -2.903 5.381 -1.590 1.00 92.69 167 PHE A O 1
ATOM 1353 N N . ASN A 1 168 ? -1.140 4.026 -1.846 1.00 89.12 168 ASN A N 1
ATOM 1354 C CA . ASN A 1 168 ? -0.226 5.113 -2.160 1.00 89.12 168 ASN A CA 1
ATOM 1355 C C . ASN A 1 168 ? 0.967 4.638 -2.994 1.00 89.12 168 ASN A C 1
ATOM 1357 O O . ASN A 1 168 ? 1.509 3.555 -2.788 1.00 89.12 168 ASN A O 1
ATOM 1361 N N . ALA A 1 169 ? 1.431 5.500 -3.892 1.00 84.94 169 ALA A N 1
ATOM 1362 C CA . ALA A 1 169 ? 2.658 5.286 -4.643 1.00 84.94 169 ALA A CA 1
ATOM 1363 C C . ALA A 1 169 ? 3.301 6.629 -5.012 1.00 84.94 169 ALA A C 1
ATOM 1365 O O . ALA A 1 169 ? 2.691 7.692 -4.894 1.00 84.94 169 ALA A O 1
ATOM 1366 N N . GLY A 1 170 ? 4.552 6.575 -5.461 1.00 83.81 170 GLY A N 1
ATOM 1367 C CA . GLY A 1 170 ? 5.235 7.707 -6.092 1.00 83.81 170 GLY A CA 1
ATOM 1368 C C . GLY A 1 170 ? 6.667 7.912 -5.607 1.00 83.81 170 GLY A C 1
ATOM 1369 O O . GLY A 1 170 ? 7.534 8.231 -6.410 1.00 83.81 170 GLY A O 1
ATOM 1370 N N . HIS A 1 171 ? 6.983 7.650 -4.331 1.00 83.94 171 HIS A N 1
ATOM 1371 C CA . HIS A 1 171 ? 8.337 7.924 -3.802 1.00 83.94 171 HIS A CA 1
ATOM 1372 C C . HIS A 1 171 ? 9.422 7.012 -4.378 1.00 83.94 171 HIS A C 1
ATOM 1374 O O . HIS A 1 171 ? 10.615 7.301 -4.238 1.00 83.94 171 HIS A O 1
ATOM 1380 N N . TRP A 1 172 ? 9.015 5.894 -4.974 1.00 91.25 172 TRP A N 1
ATOM 1381 C CA . TRP A 1 172 ? 9.878 4.950 -5.677 1.00 91.25 172 TRP A CA 1
ATOM 1382 C C . TRP A 1 172 ? 9.884 5.156 -7.195 1.00 91.25 172 TRP A C 1
ATOM 1384 O O . TRP A 1 172 ? 10.807 4.699 -7.858 1.00 91.25 172 TRP A O 1
ATOM 1394 N N . TRP A 1 173 ? 8.925 5.910 -7.736 1.00 91.06 173 TRP A N 1
ATOM 1395 C CA . TRP A 1 173 ? 8.810 6.219 -9.161 1.00 91.06 173 TRP A CA 1
ATOM 1396 C C . TRP A 1 173 ? 9.688 7.422 -9.528 1.00 91.06 173 TRP A C 1
ATOM 1398 O O . TRP A 1 173 ? 9.210 8.513 -9.819 1.00 91.06 173 TRP A O 1
ATOM 1408 N N . ASN A 1 174 ? 11.006 7.228 -9.492 1.00 92.00 174 ASN A N 1
ATOM 1409 C CA . ASN A 1 174 ? 12.003 8.184 -9.987 1.00 92.00 174 ASN A CA 1
ATOM 1410 C C . ASN A 1 174 ? 13.212 7.439 -10.568 1.00 92.00 174 ASN A C 1
ATOM 1412 O O . ASN A 1 174 ? 13.418 6.263 -10.266 1.00 92.00 174 ASN A O 1
ATOM 1416 N N . GLN A 1 175 ? 14.026 8.119 -11.380 1.00 90.75 175 GLN A N 1
ATOM 1417 C CA . GLN A 1 175 ? 15.163 7.493 -12.067 1.00 90.75 175 GLN A CA 1
ATOM 1418 C C . GLN A 1 175 ? 16.188 6.878 -11.104 1.00 90.75 175 GLN A C 1
ATOM 1420 O O . GLN A 1 175 ? 16.719 5.807 -11.394 1.00 90.75 175 GLN A O 1
ATOM 1425 N N . ASP A 1 176 ? 16.445 7.522 -9.962 1.00 92.00 176 ASP A N 1
ATOM 1426 C CA . ASP A 1 176 ? 17.452 7.065 -8.998 1.00 92.00 176 ASP A CA 1
ATOM 1427 C C . ASP A 1 176 ? 17.066 5.733 -8.352 1.00 92.00 176 ASP A C 1
ATOM 1429 O O . ASP A 1 176 ? 17.933 4.901 -8.120 1.00 92.00 176 ASP A O 1
ATOM 1433 N N . LYS A 1 177 ? 15.770 5.509 -8.101 1.00 90.81 177 LYS A N 1
ATOM 1434 C CA . LYS A 1 177 ? 15.235 4.277 -7.494 1.00 90.81 177 LYS A CA 1
ATOM 1435 C C . LYS A 1 177 ? 14.725 3.247 -8.503 1.00 90.81 177 LYS A C 1
ATOM 1437 O O . LYS A 1 177 ? 14.209 2.208 -8.097 1.00 90.81 177 LYS A O 1
ATOM 1442 N N . THR A 1 178 ? 14.837 3.542 -9.796 1.00 94.06 178 THR A N 1
ATOM 1443 C CA . THR A 1 178 ? 14.434 2.640 -10.882 1.00 94.06 178 THR A CA 1
ATOM 1444 C C . THR A 1 178 ? 15.627 2.366 -11.796 1.00 94.06 178 THR A C 1
ATOM 1446 O O . THR A 1 178 ? 16.497 1.564 -11.456 1.00 94.06 178 THR A O 1
ATOM 1449 N N . VAL A 1 179 ? 15.727 3.084 -12.913 1.00 93.44 179 VAL A N 1
ATOM 1450 C CA . VAL A 1 179 ? 16.691 2.844 -13.991 1.00 93.44 179 VAL A CA 1
ATOM 1451 C C . VAL A 1 179 ? 18.138 2.859 -13.491 1.00 93.44 179 VAL A C 1
ATOM 1453 O O . VAL A 1 179 ? 18.899 1.951 -13.816 1.00 93.44 179 VAL A O 1
ATOM 1456 N N . LYS A 1 180 ? 18.530 3.811 -12.629 1.00 92.94 180 LYS A N 1
ATOM 1457 C CA . LYS A 1 180 ? 19.909 3.872 -12.098 1.00 92.94 180 LYS A CA 1
ATOM 1458 C C . LYS A 1 180 ? 20.253 2.722 -11.149 1.00 92.94 180 LYS A C 1
ATOM 1460 O O . LYS A 1 180 ? 21.425 2.401 -10.982 1.00 92.94 180 LYS A O 1
ATOM 1465 N N . MET A 1 181 ? 19.250 2.078 -10.552 1.00 94.31 181 MET A N 1
ATOM 1466 C CA . MET A 1 181 ? 19.420 0.843 -9.778 1.00 94.31 181 MET A CA 1
ATOM 1467 C C . MET A 1 181 ? 19.360 -0.418 -10.654 1.00 94.31 181 MET A C 1
ATOM 1469 O O . MET A 1 181 ? 19.443 -1.526 -10.124 1.00 94.31 181 MET A O 1
ATOM 1473 N N . GLY A 1 182 ? 19.242 -0.270 -11.978 1.00 94.88 182 GLY A N 1
ATOM 1474 C CA . GLY A 1 182 ? 19.100 -1.367 -12.935 1.00 94.88 182 GLY A CA 1
ATOM 1475 C C . GLY A 1 182 ? 17.684 -1.941 -12.997 1.00 94.88 182 GLY A C 1
ATOM 1476 O O . GLY A 1 182 ? 17.524 -3.099 -13.378 1.00 94.88 182 GLY A O 1
ATOM 1477 N N . TYR A 1 183 ? 16.667 -1.191 -12.557 1.00 96.38 183 TYR A N 1
ATOM 1478 C CA . TYR A 1 183 ? 15.272 -1.635 -12.564 1.00 96.38 183 TYR A CA 1
ATOM 1479 C C . TYR A 1 183 ? 14.572 -0.999 -13.762 1.00 96.38 183 TYR A C 1
ATOM 1481 O O . TYR A 1 183 ? 14.339 0.212 -13.777 1.00 96.38 183 TYR A O 1
ATOM 1489 N N . TYR A 1 184 ? 14.255 -1.822 -14.757 1.00 96.75 184 TYR A N 1
ATOM 1490 C CA . TYR A 1 184 ? 13.609 -1.397 -16.000 1.00 96.75 184 TYR A CA 1
ATOM 1491 C C . TYR A 1 184 ? 12.141 -1.808 -16.029 1.00 96.75 184 TYR A C 1
ATOM 1493 O O . TYR A 1 184 ? 11.682 -2.573 -15.184 1.00 96.75 184 TYR A O 1
ATOM 1501 N N . PHE A 1 185 ? 11.384 -1.288 -16.987 1.00 97.62 185 PHE A N 1
ATOM 1502 C CA . PHE A 1 185 ? 9.947 -1.519 -17.059 1.00 97.62 185 PHE A CA 1
ATOM 1503 C C . PHE A 1 185 ? 9.627 -2.639 -18.042 1.00 97.62 185 PHE A C 1
ATOM 1505 O O . PHE A 1 185 ? 10.232 -2.740 -19.108 1.00 97.62 185 PHE A O 1
ATOM 1512 N N . GLN A 1 186 ? 8.681 -3.490 -17.664 1.00 96.88 186 GLN A N 1
ATOM 1513 C CA . GLN A 1 186 ? 8.206 -4.606 -18.468 1.00 96.88 186 GLN A CA 1
ATOM 1514 C C . GLN A 1 186 ? 6.696 -4.482 -18.663 1.00 96.88 186 GLN A C 1
ATOM 1516 O O . GLN A 1 186 ? 5.975 -4.150 -17.724 1.00 96.88 186 GLN A O 1
ATOM 1521 N N . GLU A 1 187 ? 6.234 -4.801 -19.866 1.00 95.75 187 GLU A N 1
ATOM 1522 C CA . GLU A 1 187 ? 4.819 -4.911 -20.216 1.00 95.75 187 GLU A CA 1
ATOM 1523 C C . GLU A 1 187 ? 4.650 -6.065 -21.214 1.00 95.75 187 GLU A C 1
ATOM 1525 O O . GLU A 1 187 ? 5.487 -6.247 -22.099 1.00 95.75 187 GLU A O 1
ATOM 1530 N N . GLY A 1 188 ? 3.622 -6.902 -21.050 1.00 93.75 188 GLY A N 1
ATOM 1531 C CA . GLY A 1 188 ? 3.338 -7.999 -21.981 1.00 93.75 188 GLY A CA 1
ATOM 1532 C C . GLY A 1 188 ? 4.454 -9.045 -22.080 1.00 93.75 188 GLY A C 1
ATOM 1533 O O . GLY A 1 188 ? 4.611 -9.688 -23.112 1.00 93.75 188 GLY A O 1
ATOM 1534 N N . GLY A 1 189 ? 5.269 -9.199 -21.031 1.00 91.88 189 GLY A N 1
ATOM 1535 C CA . GLY A 1 189 ? 6.404 -10.134 -21.031 1.00 91.88 189 GLY A CA 1
ATOM 1536 C C . GLY A 1 189 ? 7.712 -9.580 -21.608 1.00 91.88 189 GLY A C 1
ATOM 1537 O O . GLY A 1 189 ? 8.729 -10.265 -21.535 1.00 91.88 189 GLY A O 1
ATOM 1538 N N . VAL A 1 190 ? 7.721 -8.351 -22.132 1.00 93.00 190 VAL A N 1
ATOM 1539 C CA . VAL A 1 190 ? 8.885 -7.754 -22.805 1.00 93.00 190 VAL A CA 1
ATOM 1540 C C . VAL A 1 190 ? 9.398 -6.548 -22.021 1.00 93.00 190 VAL A C 1
ATOM 1542 O O . VAL A 1 190 ? 8.620 -5.699 -21.585 1.00 93.00 190 VAL A O 1
ATOM 1545 N N . VAL A 1 191 ? 10.718 -6.461 -21.829 1.00 95.81 191 VAL A N 1
ATOM 1546 C CA . VAL A 1 191 ? 11.349 -5.278 -21.224 1.00 95.81 191 VAL A CA 1
ATOM 1547 C C . VAL A 1 191 ? 11.373 -4.145 -22.244 1.00 95.81 191 VAL A C 1
ATOM 1549 O O . VAL A 1 191 ? 11.937 -4.293 -23.327 1.00 95.81 191 VAL A O 1
ATOM 1552 N N . ASN A 1 192 ? 10.816 -2.992 -21.884 1.00 93.75 192 ASN A N 1
ATOM 1553 C CA . ASN A 1 192 ? 10.887 -1.786 -22.694 1.00 93.75 192 ASN A CA 1
ATOM 1554 C C . ASN A 1 192 ? 11.973 -0.846 -22.150 1.00 93.75 192 ASN A C 1
ATOM 1556 O O . ASN A 1 192 ? 11.758 -0.102 -21.194 1.00 93.75 192 ASN A O 1
ATOM 1560 N N . MET A 1 193 ? 13.136 -0.852 -22.805 1.00 91.25 193 MET A N 1
ATOM 1561 C CA . MET A 1 193 ? 14.288 -0.015 -22.437 1.00 91.25 193 MET A CA 1
ATOM 1562 C C . MET A 1 193 ? 14.080 1.483 -22.703 1.00 91.25 193 MET A C 1
ATOM 1564 O O . MET A 1 193 ? 14.843 2.302 -22.200 1.00 91.25 193 MET A O 1
ATOM 1568 N N . THR A 1 194 ? 13.066 1.848 -23.492 1.00 93.62 194 THR A N 1
ATOM 1569 C CA . THR A 1 194 ? 12.759 3.247 -23.839 1.00 93.62 194 THR A CA 1
ATOM 1570 C C . THR A 1 194 ? 11.664 3.857 -22.968 1.00 93.62 194 THR A C 1
ATOM 1572 O O . THR A 1 194 ? 11.526 5.080 -22.929 1.00 93.62 194 THR A O 1
ATOM 1575 N N . MET A 1 195 ? 10.908 3.027 -22.239 1.00 95.56 195 MET A N 1
ATOM 1576 C CA . MET A 1 195 ? 9.836 3.486 -21.361 1.00 95.56 195 MET A CA 1
ATOM 1577 C C . MET A 1 195 ? 10.418 4.330 -20.226 1.00 95.56 195 MET A C 1
ATOM 1579 O O . MET A 1 195 ? 11.275 3.882 -19.462 1.00 95.56 195 MET A O 1
ATOM 1583 N N . ASN A 1 196 ? 9.942 5.566 -20.100 1.00 93.19 196 ASN A N 1
ATOM 1584 C CA . ASN A 1 196 ? 10.369 6.445 -19.019 1.00 93.19 196 ASN A CA 1
ATOM 1585 C C . ASN A 1 196 ? 9.536 6.215 -17.746 1.00 93.19 196 ASN A C 1
ATOM 1587 O O . ASN A 1 196 ? 8.459 5.622 -17.767 1.00 93.19 196 ASN A O 1
ATOM 1591 N N . VAL A 1 197 ? 10.034 6.727 -16.618 1.00 91.94 197 VAL A N 1
ATOM 1592 C CA . VAL A 1 197 ? 9.426 6.524 -15.293 1.00 91.94 197 VAL A CA 1
ATOM 1593 C C . VAL A 1 197 ? 7.983 7.033 -15.212 1.00 91.94 197 VAL A C 1
ATOM 1595 O O . VAL A 1 197 ? 7.161 6.413 -14.543 1.00 91.94 197 VAL A O 1
ATOM 1598 N N . MET A 1 198 ? 7.668 8.153 -15.868 1.00 88.75 198 MET A N 1
ATOM 1599 C CA . MET A 1 198 ? 6.331 8.751 -15.826 1.00 88.75 198 MET A CA 1
ATOM 1600 C C . MET A 1 198 ? 5.326 7.899 -16.601 1.00 88.75 198 MET A C 1
ATOM 1602 O O . MET A 1 198 ? 4.237 7.633 -16.098 1.00 88.75 198 MET A O 1
ATOM 1606 N N . GLU A 1 199 ? 5.706 7.434 -17.792 1.00 92.06 199 GLU A N 1
ATOM 1607 C CA . GLU A 1 199 ? 4.893 6.507 -18.579 1.00 92.06 199 GLU A CA 1
ATOM 1608 C C . GLU A 1 199 ? 4.658 5.200 -17.813 1.00 92.06 199 GLU A C 1
ATOM 1610 O O . GLU A 1 199 ? 3.518 4.762 -17.667 1.00 92.06 199 GLU A O 1
ATOM 1615 N N . ALA A 1 200 ? 5.722 4.612 -17.262 1.00 94.88 200 ALA A N 1
ATOM 1616 C CA . ALA A 1 200 ? 5.630 3.385 -16.485 1.00 94.88 200 ALA A CA 1
ATOM 1617 C C . ALA A 1 200 ? 4.727 3.544 -15.253 1.00 94.88 200 ALA A C 1
ATOM 1619 O O . ALA A 1 200 ? 3.906 2.672 -14.960 1.00 94.88 200 ALA A O 1
ATOM 1620 N N . PHE A 1 201 ? 4.835 4.680 -14.556 1.00 93.12 201 PHE A N 1
ATOM 1621 C CA . PHE A 1 201 ? 3.966 4.987 -13.428 1.00 93.12 201 PHE A CA 1
ATOM 1622 C C . PHE A 1 201 ? 2.506 5.094 -13.872 1.00 93.12 201 PHE A C 1
ATOM 1624 O O . PHE A 1 201 ? 1.635 4.484 -13.255 1.00 93.12 201 PHE A O 1
ATOM 1631 N N . TRP A 1 202 ? 2.230 5.796 -14.971 1.00 89.00 202 TRP A N 1
ATOM 1632 C CA . TRP A 1 202 ? 0.875 5.928 -15.500 1.00 89.00 202 TRP A CA 1
ATOM 1633 C C . TRP A 1 202 ? 0.262 4.574 -15.882 1.00 89.00 202 TRP A C 1
ATOM 1635 O O . TRP A 1 202 ? -0.853 4.277 -15.456 1.00 89.00 202 TRP A O 1
ATOM 1645 N N . ARG A 1 203 ? 1.012 3.709 -16.577 1.00 92.50 203 ARG A N 1
ATOM 1646 C CA . ARG A 1 203 ? 0.586 2.334 -16.902 1.00 92.50 203 ARG A CA 1
ATOM 1647 C C . ARG A 1 203 ? 0.294 1.514 -15.644 1.00 92.50 203 ARG A C 1
ATOM 1649 O O . ARG A 1 203 ? -0.752 0.880 -15.547 1.00 92.50 203 ARG A O 1
ATOM 1656 N N . SER A 1 204 ? 1.147 1.620 -14.623 1.00 94.19 204 SER A N 1
ATOM 1657 C CA . SER A 1 204 ? 0.925 0.943 -13.338 1.00 94.19 204 SER A CA 1
ATOM 1658 C C . SER A 1 204 ? -0.377 1.378 -12.650 1.00 94.19 204 SER A C 1
ATOM 1660 O O . SER A 1 204 ? -1.084 0.553 -12.067 1.00 94.19 204 SER A O 1
ATOM 1662 N N . LEU A 1 205 ? -0.741 2.662 -12.764 1.00 89.88 205 LEU A N 1
ATOM 1663 C CA . LEU A 1 205 ? -1.995 3.190 -12.230 1.00 89.88 205 LEU A CA 1
ATOM 1664 C C . LEU A 1 205 ? -3.210 2.711 -13.028 1.00 89.88 205 LEU A C 1
ATOM 1666 O O . LEU A 1 205 ? -4.268 2.501 -12.438 1.00 89.88 205 LEU A O 1
ATOM 1670 N N . GLN A 1 206 ? -3.084 2.498 -14.341 1.00 90.12 206 GLN A N 1
ATOM 1671 C CA . GLN A 1 206 ? -4.153 1.892 -15.142 1.00 90.12 206 GLN A CA 1
ATOM 1672 C C . GLN A 1 206 ? -4.417 0.443 -14.726 1.00 90.12 206 GLN A C 1
ATOM 1674 O O . GLN A 1 206 ? -5.576 0.047 -14.574 1.00 90.12 206 GLN A O 1
ATOM 1679 N N . THR A 1 207 ? -3.357 -0.322 -14.473 1.00 92.38 207 THR A N 1
ATOM 1680 C CA . THR A 1 207 ? -3.448 -1.686 -13.940 1.00 92.38 207 THR A CA 1
ATOM 1681 C C . THR A 1 207 ? -4.104 -1.694 -12.562 1.00 92.38 207 THR A C 1
ATOM 1683 O O . THR A 1 207 ? -5.053 -2.443 -12.335 1.00 92.38 207 THR A O 1
ATOM 1686 N N . TRP A 1 208 ? -3.671 -0.809 -11.656 1.00 94.44 208 TRP A N 1
ATOM 1687 C CA . TRP A 1 208 ? -4.290 -0.649 -10.337 1.00 94.44 208 TRP A CA 1
ATOM 1688 C C . TRP A 1 208 ? -5.778 -0.289 -10.432 1.00 94.44 208 TRP A C 1
ATOM 1690 O O . TRP A 1 208 ? -6.608 -0.935 -9.795 1.00 94.44 208 TRP A O 1
ATOM 1700 N N . ARG A 1 209 ? -6.135 0.694 -11.267 1.00 87.38 209 ARG A N 1
ATOM 1701 C CA . ARG A 1 209 ? -7.527 1.106 -11.497 1.00 87.38 209 ARG A CA 1
ATOM 1702 C C . ARG A 1 209 ? -8.378 -0.065 -11.981 1.00 87.38 209 ARG A C 1
ATOM 1704 O O . ARG A 1 209 ? -9.490 -0.250 -11.496 1.00 87.38 209 ARG A O 1
ATOM 1711 N N . SER A 1 210 ? -7.866 -0.836 -12.938 1.00 87.38 210 SER A N 1
ATOM 1712 C CA . SER A 1 210 ? -8.576 -1.994 -13.490 1.00 87.38 210 SER A CA 1
ATOM 1713 C C . SER A 1 210 ? -8.812 -3.053 -12.419 1.00 87.38 210 SER A C 1
ATOM 1715 O O . SER A 1 210 ? -9.920 -3.570 -12.301 1.00 87.38 210 SER A O 1
ATOM 1717 N N . TRP A 1 211 ? -7.806 -3.316 -11.582 1.00 93.69 211 TRP A N 1
ATOM 1718 C CA . TRP A 1 211 ? -7.952 -4.225 -10.453 1.00 93.69 211 TRP A CA 1
ATOM 1719 C C . TRP A 1 211 ? -8.996 -3.742 -9.446 1.00 93.69 211 TRP A C 1
ATOM 1721 O O . TRP A 1 211 ? -9.832 -4.545 -9.050 1.00 93.69 211 TRP A O 1
ATOM 1731 N N . VAL A 1 212 ? -8.996 -2.452 -9.083 1.00 85.56 212 VAL A N 1
ATOM 1732 C CA . VAL A 1 212 ? -9.998 -1.871 -8.173 1.00 85.56 212 VAL A CA 1
ATOM 1733 C C . VAL A 1 212 ? -11.406 -2.133 -8.703 1.00 85.56 212 VAL A C 1
ATOM 1735 O O . VAL A 1 212 ? -12.218 -2.723 -8.000 1.00 85.56 212 VAL A O 1
ATOM 1738 N N . ILE A 1 213 ? -11.673 -1.789 -9.964 1.00 82.50 213 ILE A N 1
ATOM 1739 C CA . ILE A 1 213 ? -12.995 -1.973 -10.585 1.00 82.50 213 ILE A CA 1
ATOM 1740 C C . ILE A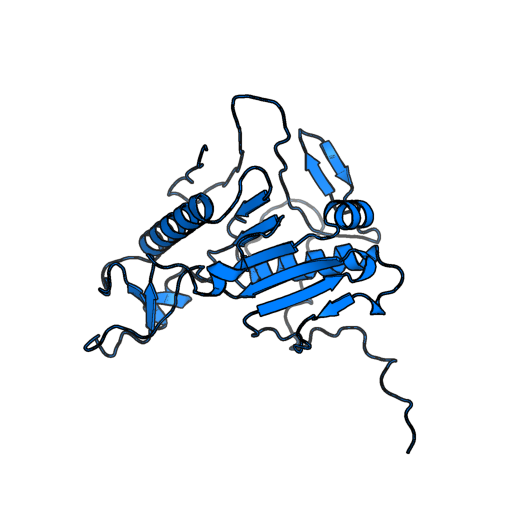 1 213 ? -13.441 -3.444 -10.567 1.00 82.50 213 ILE A C 1
ATOM 1742 O O . ILE A 1 213 ? -14.627 -3.719 -10.437 1.00 82.50 213 ILE A O 1
ATOM 1746 N N . GLN A 1 214 ? -12.506 -4.384 -10.712 1.00 88.12 214 GLN A N 1
ATOM 1747 C CA . GLN A 1 214 ? -12.816 -5.811 -10.842 1.00 88.12 214 GLN A CA 1
ATOM 1748 C C . GLN A 1 214 ? -12.853 -6.576 -9.512 1.00 88.12 214 GLN A C 1
ATOM 1750 O O . GLN A 1 214 ? -13.460 -7.640 -9.451 1.00 88.12 214 GLN A O 1
ATOM 1755 N N . ASN A 1 215 ? -12.162 -6.097 -8.473 1.00 87.75 215 ASN A N 1
ATOM 1756 C CA . ASN A 1 215 ? -11.860 -6.885 -7.267 1.00 87.75 215 ASN A CA 1
ATOM 1757 C C . ASN A 1 215 ? -12.316 -6.215 -5.963 1.00 87.75 215 ASN A C 1
ATOM 1759 O O . ASN A 1 215 ? -11.952 -6.681 -4.878 1.00 87.75 215 ASN A O 1
ATOM 1763 N N . THR A 1 216 ? -13.065 -5.117 -6.061 1.00 80.75 216 THR A N 1
ATOM 1764 C CA . THR A 1 216 ? -13.633 -4.401 -4.914 1.00 80.75 216 THR A CA 1
ATOM 1765 C C . THR A 1 216 ? -15.114 -4.144 -5.138 1.00 80.75 216 THR A C 1
ATOM 1767 O O . THR A 1 216 ? -15.564 -4.052 -6.280 1.00 80.75 216 THR A O 1
ATOM 1770 N N . ASP A 1 217 ? -15.858 -4.049 -4.043 1.00 74.81 217 ASP A N 1
ATOM 1771 C CA . ASP A 1 217 ? -17.285 -3.773 -4.068 1.00 74.81 217 ASP A CA 1
ATOM 1772 C C . ASP A 1 217 ? -17.516 -2.291 -3.733 1.00 74.81 217 ASP A C 1
ATOM 1774 O O . ASP A 1 217 ? -17.295 -1.892 -2.591 1.00 74.81 217 ASP A O 1
ATOM 1778 N N . PRO A 1 218 ? -17.931 -1.448 -4.692 1.00 66.44 218 PRO A N 1
ATOM 1779 C CA . PRO A 1 218 ? -18.124 -0.024 -4.441 1.00 66.44 218 PRO A CA 1
ATOM 1780 C C . PRO A 1 218 ? -19.275 0.283 -3.469 1.00 66.44 218 PRO A C 1
ATOM 1782 O O . PRO A 1 218 ? -19.341 1.407 -2.976 1.00 66.44 218 PRO A O 1
ATOM 1785 N N . GLU A 1 219 ? -20.176 -0.667 -3.195 1.00 70.50 219 GLU A N 1
ATOM 1786 C CA . GLU A 1 219 ? -21.259 -0.478 -2.222 1.00 70.50 219 GLU A CA 1
ATOM 1787 C C . GLU A 1 219 ? -20.790 -0.714 -0.783 1.00 70.50 219 GLU A C 1
ATOM 1789 O O . GLU A 1 219 ? -21.3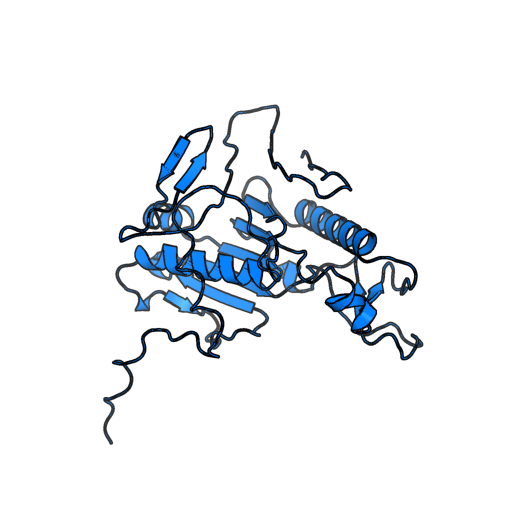09 -0.091 0.144 1.00 70.50 219 GLU A O 1
ATOM 1794 N N . ASN A 1 220 ? -19.787 -1.578 -0.606 1.00 71.75 220 ASN A N 1
ATOM 1795 C CA . ASN A 1 220 ? -19.342 -2.062 0.702 1.00 71.75 220 ASN A CA 1
ATOM 1796 C C . ASN A 1 220 ? -17.896 -1.667 1.055 1.00 71.75 220 ASN A C 1
ATOM 1798 O O . ASN A 1 220 ? -17.497 -1.775 2.212 1.00 71.75 220 ASN A O 1
ATOM 1802 N N . SER A 1 221 ? -17.110 -1.176 0.092 1.00 75.06 221 SER A N 1
ATOM 1803 C CA . SER A 1 221 ? -15.712 -0.781 0.283 1.00 75.06 221 SER A CA 1
ATOM 1804 C C . SER A 1 221 ? -15.480 0.699 -0.028 1.00 75.06 221 SER A C 1
ATOM 1806 O O . SER A 1 221 ? -15.795 1.197 -1.108 1.00 75.06 221 SER A O 1
ATOM 1808 N N . TYR A 1 222 ? -14.793 1.393 0.879 1.00 79.00 222 TYR A N 1
ATOM 1809 C CA . TYR A 1 222 ? -14.273 2.741 0.659 1.00 79.00 222 TYR A CA 1
ATOM 1810 C C . TYR A 1 222 ? -12.840 2.691 0.138 1.00 79.00 222 TYR A C 1
ATOM 1812 O O . TYR A 1 222 ? -11.970 2.065 0.742 1.00 79.00 222 TYR A O 1
ATOM 1820 N N . ILE A 1 223 ? -12.564 3.385 -0.967 1.00 79.12 223 ILE A N 1
ATOM 1821 C CA . ILE A 1 223 ? -11.278 3.284 -1.667 1.00 79.12 223 ILE A CA 1
ATOM 1822 C C . ILE A 1 223 ? -10.644 4.660 -1.810 1.00 79.12 223 ILE A C 1
ATOM 1824 O O . ILE A 1 223 ? -11.213 5.574 -2.404 1.00 79.12 223 ILE A O 1
ATOM 1828 N N . PHE A 1 224 ? -9.419 4.782 -1.311 1.00 81.69 224 PHE A N 1
ATOM 1829 C CA . PHE A 1 224 ? -8.634 6.004 -1.317 1.00 81.69 224 PHE A CA 1
ATOM 1830 C C . PHE A 1 224 ? -7.303 5.771 -2.025 1.00 81.69 224 PHE A C 1
ATOM 1832 O O . PHE A 1 224 ? -6.638 4.755 -1.820 1.00 81.69 224 PHE A O 1
ATOM 1839 N N . PHE A 1 225 ? -6.875 6.753 -2.816 1.00 81.94 225 PHE A N 1
ATOM 1840 C CA . PHE A 1 225 ? -5.508 6.823 -3.319 1.00 81.94 225 PHE A CA 1
ATOM 1841 C C . PHE A 1 225 ? -4.865 8.111 -2.824 1.00 81.94 225 PHE A C 1
ATOM 1843 O O . PHE A 1 225 ? -5.253 9.216 -3.201 1.00 81.94 225 PHE A O 1
ATOM 1850 N N . ARG A 1 226 ? -3.868 7.971 -1.960 1.00 81.56 226 ARG A N 1
ATOM 1851 C CA . ARG A 1 226 ? -3.141 9.091 -1.384 1.00 81.56 226 ARG A CA 1
ATOM 1852 C C . ARG A 1 226 ? -2.209 9.706 -2.424 1.00 81.56 226 ARG A C 1
ATOM 1854 O O . ARG A 1 226 ? -1.393 9.017 -3.039 1.00 81.56 226 ARG A O 1
ATOM 1861 N N . SER A 1 227 ? -2.282 11.025 -2.551 1.00 70.69 227 SER A N 1
ATOM 1862 C CA . SER A 1 227 ? -1.399 11.801 -3.414 1.00 70.69 227 SER A CA 1
ATOM 1863 C C . SER A 1 227 ? 0.071 11.755 -2.978 1.00 70.69 227 SER A C 1
ATOM 1865 O O . SER A 1 227 ? 0.437 11.312 -1.882 1.00 70.69 227 SER A O 1
ATOM 1867 N N . TYR A 1 228 ? 0.937 12.247 -3.863 1.00 72.06 228 TYR A N 1
ATOM 1868 C CA . TYR A 1 228 ? 2.369 12.338 -3.616 1.00 72.06 228 TYR A CA 1
ATOM 1869 C C . TYR A 1 228 ? 2.689 13.265 -2.428 1.00 72.06 228 TYR A C 1
ATOM 1871 O O . TYR A 1 228 ? 2.218 14.399 -2.367 1.00 72.06 228 TYR A O 1
ATOM 1879 N N . SER A 1 229 ? 3.534 12.792 -1.506 1.00 68.31 229 SER A N 1
ATOM 1880 C CA . SER A 1 229 ? 4.141 13.625 -0.452 1.00 68.31 229 SER A CA 1
ATOM 1881 C C . SER A 1 229 ? 5.327 14.406 -1.014 1.00 68.31 229 SER A C 1
ATOM 1883 O O . SER A 1 229 ? 6.252 13.771 -1.515 1.00 68.31 229 SER A O 1
ATOM 1885 N N . PRO A 1 230 ? 5.381 15.738 -0.884 1.00 68.25 230 PRO A N 1
ATOM 1886 C CA . PRO A 1 230 ? 6.583 16.491 -1.213 1.00 68.25 230 PRO A CA 1
ATOM 1887 C C . PRO A 1 230 ? 7.790 16.042 -0.380 1.00 68.25 230 PRO A C 1
ATOM 1889 O O . PRO A 1 230 ? 7.659 15.667 0.787 1.00 68.25 230 PRO A O 1
ATOM 1892 N N . VAL A 1 231 ? 8.975 16.111 -0.988 1.00 64.12 231 VAL A N 1
ATOM 1893 C CA . VAL A 1 231 ? 10.259 15.861 -0.325 1.00 64.12 231 VAL A CA 1
ATOM 1894 C C . VAL A 1 231 ? 11.006 17.182 -0.144 1.00 64.12 231 VAL A C 1
ATOM 1896 O O . VAL A 1 231 ? 11.097 17.981 -1.074 1.00 64.12 231 VAL A O 1
ATOM 1899 N N . HIS A 1 232 ? 11.559 17.415 1.047 1.00 71.25 232 HIS A N 1
ATOM 1900 C CA . HIS A 1 232 ? 12.228 18.670 1.404 1.00 71.25 232 HIS A CA 1
ATOM 1901 C C . HIS A 1 232 ? 13.695 18.405 1.784 1.00 71.25 232 HIS A C 1
ATOM 1903 O O . HIS A 1 232 ? 14.016 18.230 2.953 1.00 71.25 232 HIS A O 1
ATOM 1909 N N . PHE A 1 233 ? 14.589 18.344 0.788 1.00 54.59 233 PHE A N 1
ATOM 1910 C CA . PHE A 1 233 ? 16.024 18.055 0.992 1.00 54.59 233 PHE A CA 1
ATOM 1911 C C . PHE A 1 233 ? 16.927 19.296 1.038 1.00 54.59 233 PHE A C 1
ATOM 1913 O O . PHE A 1 233 ? 18.084 19.205 1.440 1.00 54.59 233 PHE A O 1
ATOM 1920 N N . ARG A 1 234 ? 16.422 20.463 0.626 1.00 50.31 234 ARG A N 1
ATOM 1921 C CA . ARG A 1 234 ? 17.132 21.745 0.712 1.00 50.31 234 ARG A CA 1
ATOM 1922 C C . ARG A 1 234 ? 16.296 22.698 1.555 1.00 50.31 234 ARG A C 1
ATOM 1924 O O . ARG A 1 234 ? 15.088 22.782 1.340 1.00 50.31 234 ARG A O 1
ATOM 1931 N N . GLN A 1 235 ? 16.933 23.416 2.484 1.00 46.31 235 GLN A N 1
ATOM 1932 C CA . GLN A 1 235 ? 16.333 24.557 3.180 1.00 46.31 235 GLN A CA 1
ATOM 1933 C C . GLN A 1 235 ? 16.102 25.690 2.172 1.00 46.31 235 GLN A C 1
ATOM 1935 O O . GLN A 1 235 ? 16.807 26.694 2.153 1.00 46.31 235 GLN A O 1
ATOM 1940 N N . VAL A 1 236 ? 15.123 25.533 1.289 1.00 40.31 236 VAL A N 1
ATOM 1941 C CA . VAL A 1 236 ? 14.508 26.697 0.671 1.00 40.31 236 VAL A CA 1
ATOM 1942 C C . VAL A 1 236 ? 13.666 27.292 1.786 1.00 40.31 236 VAL A C 1
ATOM 1944 O O . VAL A 1 236 ? 12.718 26.653 2.244 1.00 40.31 236 VAL A O 1
ATOM 1947 N N . LYS A 1 237 ? 14.054 28.474 2.279 1.00 35.56 237 LYS A N 1
ATOM 1948 C CA . LYS A 1 237 ? 13.139 29.316 3.048 1.00 35.56 237 LYS A CA 1
ATOM 1949 C C . LYS A 1 237 ? 11.905 29.493 2.171 1.00 35.56 237 LYS A C 1
ATOM 1951 O O . LYS A 1 237 ? 11.928 30.254 1.210 1.00 35.56 237 LYS A O 1
ATOM 1956 N N . LEU A 1 238 ? 10.849 28.740 2.457 1.00 36.12 238 LEU A N 1
ATOM 1957 C CA . LEU A 1 238 ? 9.524 29.206 2.114 1.00 36.12 238 LEU A CA 1
ATOM 1958 C C . LEU A 1 238 ? 9.379 30.471 2.952 1.00 36.12 238 LEU A C 1
ATOM 1960 O O . LEU A 1 238 ? 9.398 30.380 4.179 1.00 36.12 238 LEU A O 1
ATOM 1964 N N . ASP A 1 239 ? 9.336 31.635 2.304 1.00 31.03 239 ASP A N 1
ATOM 1965 C CA . ASP A 1 239 ? 8.998 32.904 2.950 1.00 31.03 239 ASP A CA 1
ATOM 1966 C C . ASP A 1 239 ? 7.515 32.855 3.349 1.00 31.03 239 ASP A C 1
ATOM 1968 O O . ASP A 1 239 ? 6.641 33.533 2.816 1.00 31.03 239 ASP A O 1
ATOM 1972 N N . ILE A 1 240 ? 7.213 31.978 4.301 1.00 34.84 240 ILE A N 1
ATOM 1973 C CA . ILE A 1 240 ? 6.025 32.054 5.121 1.00 34.84 240 ILE A CA 1
ATOM 1974 C C . ILE A 1 240 ? 6.430 33.035 6.208 1.00 34.84 240 ILE A C 1
ATOM 1976 O O . ILE A 1 240 ? 7.157 32.687 7.138 1.00 34.84 240 ILE A O 1
ATOM 1980 N N . LYS A 1 241 ? 6.004 34.293 6.073 1.00 29.59 241 LYS A N 1
ATOM 1981 C CA . LYS A 1 241 ? 6.049 35.247 7.183 1.00 29.59 241 LYS A CA 1
ATOM 1982 C C . LYS A 1 241 ? 5.090 34.755 8.275 1.00 29.59 241 LYS A C 1
ATOM 1984 O O . LYS A 1 241 ? 3.961 35.220 8.369 1.00 29.59 241 LYS A O 1
ATOM 1989 N N . SER A 1 242 ? 5.520 33.787 9.080 1.00 33.09 242 SER A N 1
ATOM 1990 C CA . SER A 1 242 ? 4.908 33.449 10.364 1.00 33.09 242 SER A CA 1
ATOM 1991 C C . SER A 1 242 ? 5.994 32.979 11.354 1.00 33.09 242 SER A C 1
ATOM 1993 O O . SER A 1 242 ? 6.949 32.305 10.962 1.00 33.09 242 SER A O 1
ATOM 1995 N N . PRO A 1 243 ? 5.928 33.385 12.634 1.00 29.30 243 PRO A N 1
ATOM 1996 C CA . PRO A 1 243 ? 7.079 33.401 13.544 1.00 29.30 243 PRO A CA 1
ATOM 1997 C C . PRO A 1 243 ? 7.339 32.059 14.261 1.00 29.30 243 PRO A C 1
ATOM 1999 O O . PRO A 1 243 ? 7.531 32.034 15.471 1.00 29.30 243 PRO A O 1
ATOM 2002 N N . LEU A 1 244 ? 7.343 30.926 13.551 1.00 30.72 244 LEU A N 1
ATOM 2003 C CA . LEU A 1 244 ? 7.398 29.587 14.172 1.00 30.72 244 LEU A CA 1
ATOM 2004 C C . LEU A 1 244 ? 8.418 28.637 13.516 1.00 30.72 244 LEU A C 1
ATOM 2006 O O . LEU A 1 244 ? 8.153 27.453 13.322 1.00 30.72 244 LEU A O 1
ATOM 2010 N N . TRP A 1 245 ? 9.610 29.144 13.178 1.00 27.92 245 TRP A N 1
ATOM 2011 C CA . TRP A 1 245 ? 10.606 28.407 12.380 1.00 27.92 245 TRP A CA 1
ATOM 2012 C C . TRP A 1 245 ? 11.864 27.916 13.112 1.00 27.92 245 TRP A C 1
ATOM 2014 O O . TRP A 1 245 ? 12.939 27.849 12.525 1.00 27.92 245 TRP A O 1
ATOM 2024 N N . SER A 1 246 ? 11.743 27.520 14.382 1.00 26.38 246 SER A N 1
ATOM 2025 C CA . SER A 1 246 ? 12.895 27.096 15.202 1.00 26.38 246 SER A CA 1
ATOM 2026 C C . SER A 1 246 ? 12.816 25.698 15.839 1.00 26.38 246 SER A C 1
ATOM 2028 O O . SER A 1 246 ? 13.651 25.387 16.680 1.00 26.38 246 SER A O 1
ATOM 2030 N N . VAL A 1 247 ? 11.897 24.804 15.439 1.00 30.92 247 VAL A N 1
ATOM 2031 C CA . VAL A 1 247 ? 11.724 23.501 16.145 1.00 30.92 247 VAL A CA 1
ATOM 2032 C C . VAL A 1 247 ? 11.926 22.243 15.270 1.00 30.92 247 VAL A C 1
ATOM 2034 O O . VAL A 1 247 ? 11.960 21.126 15.779 1.00 30.92 247 VAL A O 1
ATOM 2037 N N . VAL A 1 248 ? 12.173 22.360 13.959 1.00 30.39 248 VAL A N 1
ATOM 2038 C CA . VAL A 1 248 ? 12.250 21.193 13.040 1.00 30.39 248 VAL A CA 1
ATOM 2039 C C . VAL A 1 248 ? 13.664 20.587 12.933 1.00 30.39 248 VAL A C 1
ATOM 2041 O O . VAL A 1 248 ? 14.156 20.323 11.834 1.00 30.39 248 VAL A O 1
ATOM 2044 N N . HIS A 1 249 ? 14.360 20.361 14.054 1.00 26.16 249 HIS A N 1
ATOM 2045 C CA . HIS A 1 249 ? 15.734 19.828 14.002 1.00 26.16 249 HIS A CA 1
ATOM 2046 C C . HIS A 1 249 ? 16.102 18.603 14.844 1.00 26.16 249 HIS A C 1
ATOM 2048 O O . HIS A 1 249 ? 17.263 18.231 14.811 1.00 26.16 249 HIS A O 1
ATOM 2054 N N . ASN A 1 250 ? 15.166 17.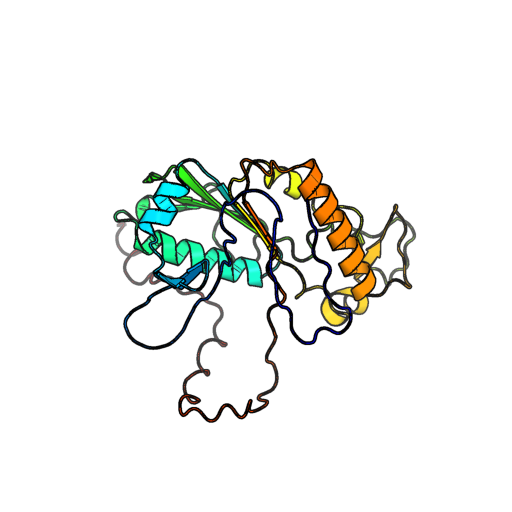869 15.461 1.00 26.02 250 ASN A N 1
ATOM 2055 C CA . ASN A 1 250 ? 15.523 16.649 16.217 1.00 26.02 250 ASN A CA 1
ATOM 2056 C C . ASN A 1 250 ? 14.589 15.441 15.989 1.00 26.02 250 ASN A C 1
ATOM 2058 O O . ASN A 1 250 ? 14.023 14.897 16.930 1.00 26.02 250 ASN A O 1
ATOM 2062 N N . CYS A 1 251 ? 14.437 14.979 14.743 1.00 27.84 251 CYS A N 1
ATOM 2063 C CA . CYS A 1 251 ? 13.823 13.660 14.476 1.00 27.84 251 CYS A CA 1
ATOM 2064 C C . CYS A 1 251 ? 14.473 12.876 13.322 1.00 27.84 251 CYS A C 1
ATOM 2066 O O . CYS A 1 251 ? 13.862 11.980 12.751 1.00 27.84 251 CYS A O 1
ATOM 2068 N N . TRP A 1 252 ? 15.719 13.205 12.963 1.00 27.69 252 TRP A N 1
ATOM 2069 C CA . TRP A 1 252 ? 16.412 12.608 11.810 1.00 27.69 252 TRP A CA 1
ATOM 2070 C C . TRP A 1 252 ? 17.751 11.948 12.143 1.00 27.69 252 TRP A C 1
ATOM 2072 O O . TRP A 1 252 ? 18.598 11.797 11.262 1.00 27.69 252 TRP A O 1
ATOM 2082 N N . ARG A 1 253 ? 17.984 11.545 13.396 1.00 26.05 253 ARG A N 1
ATOM 2083 C CA . ARG A 1 253 ? 19.258 10.909 13.740 1.00 26.05 253 ARG A CA 1
ATOM 2084 C C . ARG A 1 253 ? 19.171 10.018 14.982 1.00 26.05 253 ARG A C 1
ATOM 2086 O O . ARG A 1 253 ? 19.651 10.429 16.023 1.00 26.05 253 ARG A O 1
ATOM 2093 N N . THR A 1 254 ? 18.581 8.827 14.843 1.00 24.53 254 THR A N 1
ATOM 2094 C CA . THR A 1 254 ? 18.922 7.592 15.592 1.00 24.53 254 THR A CA 1
ATOM 2095 C C . THR A 1 254 ? 18.067 6.411 15.110 1.00 24.53 254 THR A C 1
ATOM 2097 O O . THR A 1 254 ? 16.883 6.555 14.819 1.00 24.53 254 THR A O 1
ATOM 2100 N N . ASP A 1 255 ? 18.687 5.234 15.008 1.00 26.48 255 ASP A N 1
ATOM 2101 C CA . ASP A 1 255 ? 18.151 3.977 14.460 1.00 26.48 255 ASP A CA 1
ATOM 2102 C C . ASP A 1 255 ? 17.156 3.222 15.370 1.00 26.48 255 ASP A C 1
ATOM 2104 O O . ASP A 1 255 ? 17.061 1.999 15.310 1.00 26.48 255 ASP A O 1
ATOM 2108 N N . TYR A 1 256 ? 16.369 3.915 16.194 1.00 23.73 256 TYR A N 1
ATOM 2109 C CA . TYR A 1 256 ? 15.408 3.266 17.090 1.00 23.73 256 TYR A CA 1
ATOM 2110 C C . TYR A 1 256 ? 14.107 4.066 17.177 1.00 23.73 256 TYR A C 1
ATOM 2112 O O . TYR A 1 256 ? 14.084 5.199 17.650 1.00 23.73 256 TYR A O 1
ATOM 2120 N N . CYS A 1 257 ? 12.993 3.454 16.768 1.00 25.12 257 CYS A N 1
ATOM 2121 C CA . CYS A 1 257 ? 11.703 3.797 17.356 1.00 25.12 257 CYS A CA 1
ATOM 2122 C C . CYS A 1 257 ? 11.696 3.189 18.761 1.00 25.12 257 CYS A C 1
ATOM 2124 O O . CYS A 1 257 ? 11.331 2.027 18.931 1.00 25.12 257 CYS A O 1
ATOM 2126 N N . GLU A 1 258 ? 12.138 3.949 19.761 1.00 22.34 258 GLU A N 1
ATOM 2127 C CA . GLU A 1 258 ? 11.847 3.610 21.150 1.00 22.34 258 GLU A CA 1
ATOM 2128 C C . GLU A 1 258 ? 10.335 3.762 21.367 1.00 22.34 258 GLU A C 1
ATOM 2130 O O . GLU A 1 258 ? 9.806 4.850 21.591 1.00 22.34 258 GLU A O 1
ATOM 2135 N N . PHE A 1 259 ? 9.616 2.640 21.295 1.00 22.95 259 PHE A N 1
ATOM 2136 C CA . PHE A 1 259 ? 8.478 2.443 22.186 1.00 22.95 259 PHE A CA 1
ATOM 2137 C C . PHE A 1 259 ? 8.993 2.649 23.619 1.00 22.95 259 PHE A C 1
ATOM 2139 O O . PHE A 1 259 ? 10.097 2.183 23.908 1.00 22.95 259 PHE A O 1
ATOM 2146 N N . PRO A 1 260 ? 8.254 3.303 24.530 1.00 22.39 260 PRO A N 1
ATOM 2147 C CA . PRO A 1 260 ? 8.676 3.421 25.919 1.00 22.39 260 PRO A CA 1
ATOM 2148 C C . PRO A 1 260 ? 8.699 2.028 26.571 1.00 22.39 260 PRO A C 1
ATOM 2150 O O . PRO A 1 260 ? 7.734 1.580 27.181 1.00 22.39 260 PRO A O 1
ATOM 2153 N N . GLN A 1 261 ? 9.822 1.328 26.430 1.00 29.31 261 GLN A N 1
ATOM 2154 C CA . GLN A 1 261 ? 10.190 0.130 27.167 1.00 29.31 261 GLN A CA 1
ATOM 2155 C C . GLN A 1 261 ? 11.362 0.466 28.086 1.00 29.31 261 GLN A C 1
ATOM 2157 O O . GLN A 1 261 ? 12.477 -0.010 27.920 1.00 29.31 261 GLN A O 1
ATOM 2162 N N . THR A 1 262 ? 11.096 1.251 29.122 1.00 25.36 262 THR A N 1
ATOM 2163 C CA . THR A 1 262 ? 11.957 1.293 30.312 1.00 25.36 262 THR A CA 1
ATOM 2164 C C . THR A 1 262 ? 11.108 1.165 31.569 1.00 25.36 262 THR A C 1
ATOM 2166 O O . THR A 1 262 ? 11.178 1.976 32.485 1.00 25.36 262 THR A O 1
ATOM 2169 N N . ARG A 1 263 ? 10.290 0.100 31.621 1.00 26.19 263 ARG A N 1
ATOM 2170 C CA . ARG A 1 263 ? 9.857 -0.511 32.896 1.00 26.19 263 ARG A CA 1
ATOM 2171 C C . ARG A 1 263 ? 9.307 -1.943 32.841 1.00 26.19 263 ARG A C 1
ATOM 2173 O O . ARG A 1 263 ? 8.886 -2.433 33.879 1.00 26.19 263 ARG A O 1
ATOM 2180 N N . PHE A 1 264 ? 9.345 -2.639 31.702 1.00 27.81 264 PHE A N 1
ATOM 2181 C CA . PHE A 1 264 ? 8.620 -3.915 31.544 1.00 27.81 264 PHE A CA 1
ATOM 2182 C C . PHE A 1 264 ? 9.469 -5.192 31.379 1.00 27.81 264 PHE A C 1
ATOM 2184 O O . PHE A 1 264 ? 8.900 -6.243 31.122 1.00 27.81 264 PHE A O 1
ATOM 2191 N N . LEU A 1 265 ? 10.797 -5.166 31.576 1.00 25.81 265 LEU A N 1
ATOM 2192 C CA . LEU A 1 265 ? 11.643 -6.377 31.447 1.00 25.81 265 LEU A CA 1
ATOM 2193 C C . LEU A 1 265 ? 12.643 -6.605 32.601 1.00 25.81 265 LEU A C 1
ATOM 2195 O O . LEU A 1 265 ? 13.759 -7.068 32.390 1.00 25.81 265 LEU A O 1
ATOM 2199 N N . LYS A 1 266 ? 12.251 -6.324 33.847 1.00 26.08 266 LYS A N 1
ATOM 2200 C CA . LYS A 1 266 ? 12.954 -6.847 35.034 1.00 26.08 266 LYS A CA 1
ATOM 2201 C C . LYS A 1 266 ? 11.945 -7.334 36.065 1.00 26.08 266 LYS A C 1
ATOM 2203 O O . LYS A 1 266 ? 11.553 -6.548 36.916 1.00 26.08 266 LYS A O 1
ATOM 2208 N N . GLN A 1 267 ? 11.543 -8.601 35.963 1.00 26.25 267 GLN A N 1
ATOM 2209 C CA . GLN A 1 267 ? 11.179 -9.479 37.087 1.00 26.25 267 GLN A CA 1
ATOM 2210 C C . GLN A 1 267 ? 10.666 -10.821 36.549 1.00 26.25 267 GLN A C 1
ATOM 2212 O O . GLN A 1 267 ? 9.467 -11.019 36.399 1.00 26.25 267 GLN A O 1
ATOM 2217 N N . ILE A 1 268 ? 11.586 -11.745 36.277 1.00 25.62 268 ILE A N 1
ATOM 2218 C CA . ILE A 1 268 ? 11.341 -13.185 36.423 1.00 25.62 268 ILE A CA 1
ATOM 2219 C C . ILE A 1 268 ? 12.635 -13.756 37.039 1.00 25.62 268 ILE A C 1
ATOM 2221 O O . ILE A 1 268 ? 13.686 -13.591 36.420 1.00 25.62 268 ILE A O 1
ATOM 2225 N N . PRO A 1 269 ? 12.610 -14.287 38.276 1.00 28.36 269 PRO A N 1
ATOM 2226 C CA . PRO A 1 269 ? 13.780 -14.860 38.947 1.00 28.36 269 PRO A CA 1
ATOM 2227 C C . PRO A 1 269 ? 13.843 -16.392 38.791 1.00 28.36 269 PRO A C 1
ATOM 2229 O O . PRO A 1 269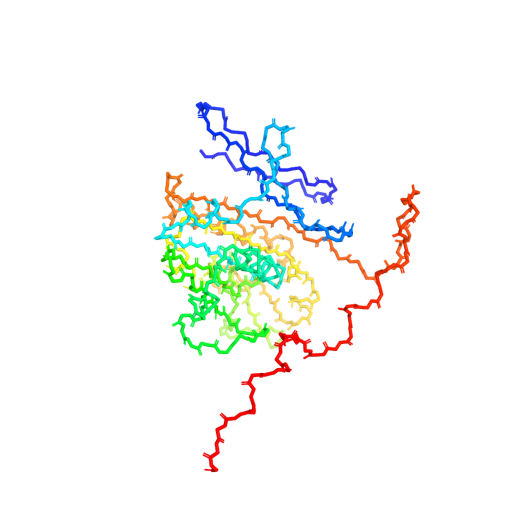 ? 12.812 -17.006 38.511 1.00 28.36 269 PRO A O 1
ATOM 2232 N N . PRO A 1 270 ? 14.943 -17.001 39.261 1.00 38.91 270 PRO A N 1
ATOM 2233 C CA . PRO A 1 270 ? 16.292 -16.954 38.697 1.00 38.91 270 PRO A CA 1
ATOM 2234 C C . PRO A 1 270 ? 16.458 -17.842 37.450 1.00 38.91 270 PRO A C 1
ATOM 2236 O O . PRO A 1 270 ? 15.699 -18.824 37.298 1.00 38.91 270 PRO A O 1
#